Protein AF-0000000067516184 (afdb_homodimer)

Organism: Pseudomonas syringae pv. tomato (strain ATCC BAA-871 / DC3000) (NCBI:txid223283)

InterPro domains:
  IPR007448 Regulator of RNA polymerase sigma(70) subunit, Rsd/AlgQ [NF008723] (1-155)
  IPR007448 Regulator of RNA polymerase sigma(70) subunit, Rsd/AlgQ [PF04353] (1-146)
  IPR007448 Regulator of RNA polymerase sigma(70) subunit, Rsd/AlgQ [PIRSF016548] (1-155)
  IPR038309 Regulator of RNA polymerase sigma(70) subunit, Rsd/AlgQ superfamily [G3DSA:1.20.120.1370] (1-155)

Structure (mmCIF, N/CA/C/O backbone):
data_AF-0000000067516184-model_v1
#
loop_
_entity.id
_entity.type
_entity.pdbx_description
1 polymer 'Transcriptional regulator AlgQ'
#
loop_
_atom_site.group_PDB
_atom_site.id
_atom_site.type_symbol
_atom_site.label_atom_id
_atom_site.label_alt_id
_atom_site.label_comp_id
_atom_site.label_asym_id
_atom_site.label_entity_id
_atom_site.label_seq_id
_atom_site.pdbx_PDB_ins_code
_atom_site.Cartn_x
_atom_site.Cartn_y
_atom_site.Cartn_z
_atom_site.occupancy
_atom_site.B_iso_or_equiv
_atom_site.auth_seq_id
_atom_site.auth_comp_id
_atom_site.auth_asym_id
_atom_site.auth_atom_id
_atom_site.pdbx_PDB_model_num
ATOM 1 N N . MET A 1 1 ? -22.938 -3.355 -4.512 1 57.72 1 MET A N 1
ATOM 2 C CA . MET A 1 1 ? -21.641 -2.68 -4.637 1 57.72 1 MET A CA 1
ATOM 3 C C . MET A 1 1 ? -21.578 -1.863 -5.922 1 57.72 1 MET A C 1
ATOM 5 O O . MET A 1 1 ? -21.219 -0.685 -5.895 1 57.72 1 MET A O 1
ATOM 9 N N . LEU A 1 2 ? -22.109 -2.518 -6.949 1 55.75 2 LEU A N 1
ATOM 10 C CA . LEU A 1 2 ? -22.016 -1.901 -8.273 1 55.75 2 LEU A CA 1
ATOM 11 C C . LEU A 1 2 ? -22.797 -0.598 -8.32 1 55.75 2 LEU A C 1
ATOM 13 O O . LEU A 1 2 ? -22.344 0.385 -8.906 1 55.75 2 LEU A O 1
ATOM 17 N N . GLU A 1 3 ? -23.938 -0.69 -7.656 1 56.94 3 GLU A N 1
ATOM 18 C CA . GLU A 1 3 ? -24.812 0.484 -7.73 1 56.94 3 GLU A CA 1
ATOM 19 C C . GLU A 1 3 ? -24.141 1.703 -7.102 1 56.94 3 GLU A C 1
ATOM 21 O O . GLU A 1 3 ? -24.25 2.816 -7.621 1 56.94 3 GL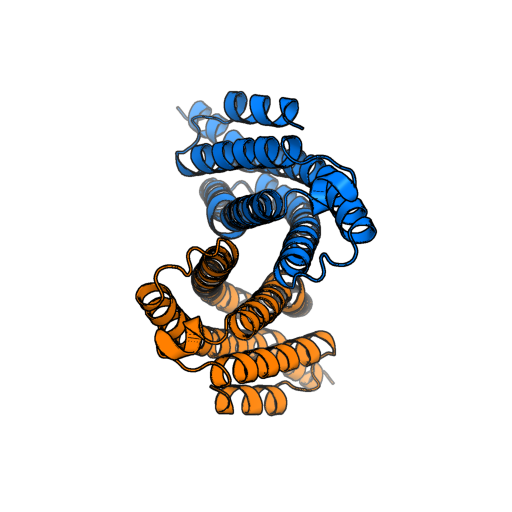U A O 1
ATOM 26 N N . SER A 1 4 ? -23.453 1.476 -6.074 1 57.28 4 SER A N 1
ATOM 27 C CA . SER A 1 4 ? -22.781 2.57 -5.387 1 57.28 4 SER A CA 1
ATOM 28 C C . SER A 1 4 ? -21.656 3.154 -6.246 1 57.28 4 SER A C 1
ATOM 30 O O . SER A 1 4 ? -21.453 4.371 -6.262 1 57.28 4 SER A O 1
ATOM 32 N N . CYS A 1 5 ? -21.078 2.342 -7.078 1 60.56 5 CYS A N 1
ATOM 33 C CA . CYS A 1 5 ? -19.953 2.773 -7.918 1 60.56 5 CYS A CA 1
ATOM 34 C C . CYS A 1 5 ? -20.453 3.59 -9.102 1 60.56 5 CYS A C 1
ATOM 36 O O . CYS A 1 5 ? -19.828 4.574 -9.492 1 60.56 5 CYS A O 1
ATOM 38 N N . GLN A 1 6 ? -21.531 3.021 -9.727 1 60.59 6 GLN A N 1
ATOM 39 C CA . GLN A 1 6 ? -22.078 3.756 -10.867 1 60.59 6 GLN A CA 1
ATOM 40 C C . GLN A 1 6 ? -22.438 5.188 -10.477 1 60.59 6 GLN A C 1
ATOM 42 O O . GLN A 1 6 ? -22.203 6.121 -11.25 1 60.59 6 GLN A O 1
ATOM 47 N N . ASN A 1 7 ? -22.797 5.258 -9.359 1 69.44 7 ASN A N 1
ATOM 48 C CA . ASN A 1 7 ? -23.188 6.574 -8.859 1 69.44 7 ASN A CA 1
ATOM 49 C C . ASN A 1 7 ? -21.969 7.477 -8.648 1 69.44 7 ASN A C 1
ATOM 51 O O . ASN A 1 7 ? -22.031 8.68 -8.922 1 69.44 7 ASN A O 1
ATOM 55 N N . ALA A 1 8 ? -20.953 6.883 -8.445 1 72.5 8 ALA A N 1
ATOM 56 C CA . ALA A 1 8 ? -19.766 7.691 -8.188 1 72.5 8 ALA A CA 1
ATOM 57 C C . ALA A 1 8 ? -19.25 8.336 -9.477 1 72.5 8 ALA A C 1
ATOM 59 O O . ALA A 1 8 ? -18.875 9.508 -9.484 1 72.5 8 ALA A O 1
ATOM 60 N N . GLN A 1 9 ? -19.219 7.512 -10.539 1 71.81 9 GLN A N 1
ATOM 61 C CA . GLN A 1 9 ? -18.781 8.047 -11.828 1 71.81 9 GLN A CA 1
ATOM 62 C C . GLN A 1 9 ? -19.656 9.211 -12.266 1 71.81 9 GLN A C 1
ATOM 64 O O . GLN A 1 9 ? -19.172 10.188 -12.836 1 71.81 9 GLN A O 1
ATOM 69 N N . GLU A 1 10 ? -20.938 9.07 -12.031 1 71.31 10 GLU A N 1
ATOM 70 C CA . GLU A 1 10 ? -21.875 10.125 -12.406 1 71.31 10 GLU A CA 1
ATOM 71 C C . GLU A 1 10 ? -21.672 11.367 -11.547 1 71.31 10 GLU A C 1
ATOM 73 O O . GLU A 1 10 ? -21.797 12.492 -12.039 1 71.31 10 GLU A O 1
ATOM 78 N N . ARG A 1 11 ? -21.359 11.148 -10.43 1 72.19 11 ARG A N 1
ATOM 79 C CA . ARG A 1 11 ? -21.266 12.25 -9.484 1 72.19 11 ARG A CA 1
ATOM 80 C C . ARG A 1 11 ? -19.922 12.961 -9.594 1 72.19 11 ARG A C 1
ATOM 82 O O . ARG A 1 11 ? -19.859 14.188 -9.555 1 72.19 11 ARG A O 1
ATOM 89 N N . TRP A 1 12 ? -18.906 12.094 -9.773 1 71.31 12 TRP A N 1
ATOM 90 C CA . TRP A 1 12 ? -17.578 12.672 -9.617 1 71.31 12 TRP A CA 1
ATOM 91 C C . TRP A 1 12 ? -16.797 12.602 -10.922 1 71.31 12 TRP A C 1
ATOM 93 O O . TRP A 1 12 ? -15.68 13.125 -11.016 1 71.31 12 TRP A O 1
ATOM 103 N N . GLY A 1 13 ? -17.438 11.812 -11.836 1 67 13 GLY A N 1
ATOM 104 C CA . GLY A 1 13 ? -16.812 11.773 -13.148 1 67 13 GLY A CA 1
ATOM 105 C C . GLY A 1 13 ? -16.594 13.148 -13.75 1 67 13 GLY A C 1
ATOM 106 O O . GLY A 1 13 ? -17.438 14.031 -13.594 1 67 13 GLY A O 1
ATOM 107 N N . GLY A 1 14 ? -15.359 13.305 -14.367 1 63.56 14 GLY A N 1
ATOM 108 C CA . GLY A 1 14 ? -15.102 14.586 -15.008 1 63.56 14 GLY A CA 1
ATOM 109 C C . GLY A 1 14 ? -14.367 15.562 -14.117 1 63.56 14 GLY A C 1
ATOM 110 O O . GLY A 1 14 ? -13.977 16.641 -14.562 1 63.56 14 GLY A O 1
ATOM 111 N N . VAL A 1 15 ? -14.164 15.266 -12.844 1 63.31 15 VAL A N 1
ATOM 112 C CA . VAL A 1 15 ? -13.414 16.125 -11.938 1 63.31 15 VAL A CA 1
ATOM 113 C C . VAL A 1 15 ? -11.992 16.312 -12.453 1 63.31 15 VAL A C 1
ATOM 115 O O . VAL A 1 15 ? -11.555 17.438 -12.695 1 63.31 15 VAL A O 1
ATOM 118 N N . ASN A 1 16 ? -11.242 15.234 -12.547 1 80.31 16 ASN A N 1
ATOM 119 C CA . ASN A 1 16 ? -9.922 15.195 -13.172 1 80.31 16 ASN A CA 1
ATOM 120 C C . ASN A 1 16 ? -9.609 13.82 -13.742 1 80.31 16 ASN A C 1
ATOM 122 O O . ASN A 1 16 ? -10.219 12.82 -13.344 1 80.31 16 ASN A O 1
ATOM 126 N N . LYS A 1 17 ? -8.82 13.797 -14.609 1 86.94 17 LYS A N 1
ATOM 127 C CA . LYS A 1 17 ? -8.492 12.57 -15.336 1 86.94 17 LYS A CA 1
ATOM 128 C C . LYS A 1 17 ? -8.023 11.477 -14.383 1 86.94 17 LYS A C 1
ATOM 130 O O . LYS A 1 17 ? -8.32 10.297 -14.594 1 86.94 17 LYS A O 1
ATOM 135 N N . LEU A 1 18 ? -7.355 11.891 -13.375 1 89.19 18 LEU A N 1
ATOM 136 C CA . LEU A 1 18 ? -6.84 10.938 -12.406 1 89.19 18 LEU A CA 1
ATOM 137 C C . LEU A 1 18 ? -7.977 10.266 -11.641 1 89.19 18 LEU A C 1
ATOM 139 O O . LEU A 1 18 ? -8.008 9.047 -11.5 1 89.19 18 LEU A O 1
ATOM 143 N N . ILE A 1 19 ? -8.93 11.039 -11.188 1 89.88 19 ILE A N 1
ATOM 144 C CA . ILE A 1 19 ? -10.07 10.523 -10.43 1 89.88 19 ILE A CA 1
ATOM 145 C C . ILE A 1 19 ? -10.953 9.672 -11.336 1 89.88 19 ILE A C 1
ATOM 147 O O . ILE A 1 19 ? -11.445 8.617 -10.93 1 89.88 19 ILE A O 1
ATOM 151 N N . ASP A 1 20 ? -11.078 10.055 -12.578 1 90.38 20 ASP A N 1
ATOM 152 C CA . ASP A 1 20 ? -11.883 9.312 -13.547 1 90.38 20 ASP A CA 1
ATOM 153 C C . ASP A 1 20 ? -11.32 7.91 -13.758 1 90.38 20 ASP A C 1
ATOM 155 O O . ASP A 1 20 ? -12.062 6.926 -13.727 1 90.38 20 ASP A O 1
ATOM 159 N N . ARG A 1 21 ? -10.055 7.875 -13.984 1 91.75 21 ARG A N 1
ATOM 160 C CA . ARG A 1 21 ? -9.391 6.59 -14.18 1 91.75 21 ARG A CA 1
ATOM 161 C C . ARG A 1 21 ? -9.516 5.711 -12.938 1 91.75 21 ARG A C 1
ATOM 163 O O . ARG A 1 21 ? -9.711 4.5 -13.047 1 91.75 21 ARG A O 1
ATOM 170 N N . TRP A 1 22 ? -9.352 6.367 -11.859 1 94.69 22 TRP A N 1
ATOM 171 C CA . TRP A 1 22 ? -9.445 5.668 -10.578 1 94.69 22 TRP A CA 1
ATOM 172 C C . TRP A 1 22 ? -10.844 5.105 -10.367 1 94.69 22 TRP A C 1
ATOM 174 O O . TRP A 1 22 ? -11.008 3.963 -9.93 1 94.69 22 TRP A O 1
ATOM 184 N N . LEU A 1 23 ? -11.906 5.812 -10.75 1 92.44 23 LEU A N 1
ATOM 185 C CA . LEU A 1 23 ? -13.289 5.359 -10.625 1 92.44 23 LEU A CA 1
ATOM 186 C C . LEU A 1 23 ? -13.586 4.25 -11.625 1 92.44 23 LEU A C 1
ATOM 188 O O . LEU A 1 23 ? -14.375 3.346 -11.344 1 92.44 23 LEU A O 1
ATOM 192 N N . GLN A 1 24 ? -12.961 4.355 -12.727 1 92.5 24 GLN A N 1
ATOM 193 C CA . GLN A 1 24 ? -13.086 3.266 -13.688 1 92.5 24 GLN A CA 1
ATOM 194 C C . GLN A 1 24 ? -12.477 1.976 -13.148 1 92.5 24 GLN A C 1
ATOM 196 O O . GLN A 1 24 ? -13.031 0.892 -13.344 1 92.5 24 GLN A O 1
ATOM 201 N N . SER A 1 25 ? -11.352 2.125 -12.547 1 94 25 SER A N 1
ATOM 202 C CA . SER A 1 25 ? -10.719 0.97 -11.914 1 94 25 SER A CA 1
ATOM 203 C C . SER A 1 25 ? -11.609 0.383 -10.828 1 94 25 SER A C 1
ATOM 205 O O . SER A 1 25 ? -11.602 -0.829 -10.602 1 94 25 SER A O 1
ATOM 207 N N . ARG A 1 26 ? -12.305 1.248 -10.117 1 95.5 26 ARG A N 1
ATOM 208 C CA . ARG A 1 26 ? -13.25 0.788 -9.102 1 95.5 26 ARG A CA 1
ATOM 209 C C . ARG A 1 26 ? -14.328 -0.095 -9.719 1 95.5 26 ARG A C 1
ATOM 211 O O . ARG A 1 26 ? -14.648 -1.154 -9.18 1 95.5 26 ARG A O 1
ATOM 218 N N . LEU A 1 27 ? -14.812 0.337 -10.805 1 93.75 27 LEU A N 1
ATOM 219 C CA . LEU A 1 27 ? -15.836 -0.432 -11.5 1 93.75 27 LEU A CA 1
ATOM 220 C C . LEU A 1 27 ? -15.289 -1.785 -11.945 1 93.75 27 LEU A C 1
ATOM 222 O O . LEU A 1 27 ? -15.961 -2.809 -11.805 1 93.75 27 LEU A O 1
ATOM 226 N N . GLU A 1 28 ? -14.109 -1.753 -12.5 1 94.25 28 GLU A N 1
ATOM 227 C CA . GLU A 1 28 ? -13.469 -2.996 -12.922 1 94.25 28 GLU A CA 1
ATOM 228 C C . GLU A 1 28 ? -13.305 -3.957 -11.742 1 94.25 28 GLU A C 1
ATOM 230 O O . GLU A 1 28 ? -13.492 -5.168 -11.898 1 94.25 28 GLU A O 1
ATOM 235 N N . LEU A 1 29 ? -12.945 -3.422 -10.656 1 96.12 29 LEU A N 1
ATOM 236 C CA . LEU A 1 29 ? -12.773 -4.227 -9.453 1 96.12 29 LEU A CA 1
ATOM 237 C C . LEU A 1 29 ? -14.094 -4.883 -9.047 1 96.12 29 LEU A C 1
ATOM 239 O O . LEU A 1 29 ? -14.125 -6.074 -8.734 1 96.12 29 LEU A O 1
ATOM 243 N N . ILE A 1 30 ? -15.156 -4.125 -9.047 1 94.88 30 ILE A N 1
ATOM 244 C CA . ILE A 1 30 ? -16.469 -4.621 -8.664 1 94.88 30 ILE A CA 1
ATOM 245 C C . ILE A 1 30 ? -16.906 -5.719 -9.633 1 94.88 30 ILE A C 1
ATOM 247 O O . ILE A 1 30 ? -17.406 -6.766 -9.211 1 94.88 30 ILE A O 1
ATOM 251 N N . GLU A 1 31 ? -16.703 -5.441 -10.891 1 94.44 31 GLU A N 1
ATOM 252 C CA . GLU A 1 31 ? -17.062 -6.43 -11.898 1 94.44 31 GLU A CA 1
ATOM 253 C C . GLU A 1 31 ? -16.266 -7.723 -11.711 1 94.44 31 GLU A C 1
ATOM 255 O O . GLU A 1 31 ? -16.828 -8.82 -11.836 1 94.44 31 GLU A O 1
ATOM 260 N N . ALA A 1 32 ? -15.008 -7.598 -11.484 1 94.31 32 ALA A N 1
ATOM 261 C CA . ALA A 1 32 ? -14.172 -8.773 -11.25 1 94.31 32 ALA A CA 1
ATOM 262 C C . ALA A 1 32 ? -14.641 -9.539 -10.016 1 94.31 32 ALA A C 1
ATOM 264 O O . ALA A 1 32 ? -14.664 -10.773 -10.016 1 94.31 32 ALA A O 1
ATOM 265 N N . TYR A 1 33 ? -14.938 -8.836 -8.938 1 95.25 33 TYR A N 1
ATOM 266 C CA . TYR A 1 33 ? -15.438 -9.453 -7.719 1 95.25 33 TYR A CA 1
ATOM 267 C C . TYR A 1 33 ? -16.719 -10.242 -7.992 1 95.25 33 TYR A C 1
ATOM 269 O O . TYR A 1 33 ? -16.828 -11.406 -7.598 1 95.25 33 TYR A O 1
ATOM 277 N N . ASP A 1 34 ? -17.625 -9.633 -8.688 1 93.81 34 ASP A N 1
ATOM 278 C CA . ASP A 1 34 ? -18.938 -10.227 -8.938 1 93.81 34 ASP A CA 1
ATOM 279 C C . ASP A 1 34 ? -18.828 -11.422 -9.875 1 93.81 34 ASP A C 1
ATOM 281 O O . ASP A 1 34 ? -19.656 -12.328 -9.828 1 93.81 34 ASP A O 1
ATOM 285 N N . ALA A 1 35 ? -17.812 -11.367 -10.688 1 93.75 35 ALA A N 1
ATOM 286 C CA . ALA A 1 35 ? -17.625 -12.445 -11.648 1 93.75 35 ALA A CA 1
ATOM 287 C C . ALA A 1 35 ? -17.141 -13.719 -10.953 1 93.75 35 ALA A C 1
ATOM 289 O O . ALA A 1 35 ? -17.297 -14.82 -11.484 1 93.75 35 ALA A O 1
ATOM 290 N N . LEU A 1 36 ? -16.625 -13.297 -9.734 1 90.81 36 LEU A N 1
ATOM 291 C CA . LEU A 1 36 ? -16.109 -14.438 -8.992 1 90.81 36 LEU A CA 1
ATOM 292 C C . LEU A 1 36 ? -17.172 -15.047 -8.102 1 90.81 36 LEU A C 1
ATOM 294 O O . LEU A 1 36 ? -18.047 -14.336 -7.598 1 90.81 36 LEU A O 1
ATOM 298 N N . GLY A 1 37 ? -17.641 -16.359 -8.156 1 86.62 37 GLY A N 1
ATOM 299 C CA . GLY A 1 37 ? -18.484 -16.984 -7.168 1 86.62 37 GLY A CA 1
ATOM 300 C C . GLY A 1 37 ? -18 -16.812 -5.746 1 86.62 37 GLY A C 1
ATOM 301 O O . GLY A 1 37 ? -16.844 -16.438 -5.527 1 86.62 37 GLY A O 1
ATOM 302 N N . ASP A 1 38 ? -18.891 -16.797 -4.691 1 85.31 38 ASP A N 1
ATOM 303 C CA . ASP A 1 38 ? -18.531 -16.5 -3.309 1 85.31 38 ASP A CA 1
ATOM 304 C 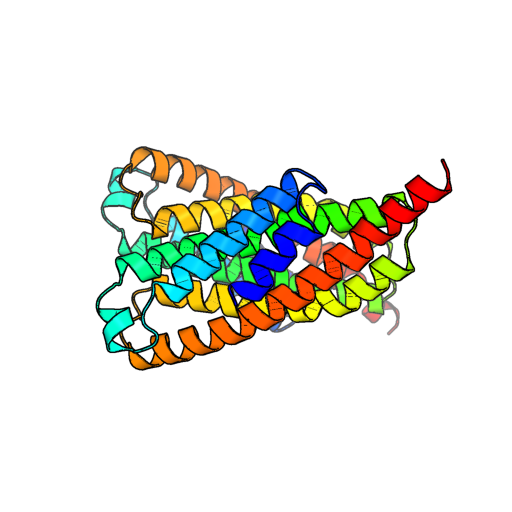C . ASP A 1 38 ? -18.406 -17.797 -2.492 1 85.31 38 ASP A C 1
ATOM 306 O O . ASP A 1 38 ? -18.281 -17.75 -1.266 1 85.31 38 ASP A O 1
ATOM 310 N N . THR A 1 39 ? -18.391 -18.922 -3.209 1 90.56 39 THR A N 1
ATOM 311 C CA . THR A 1 39 ? -18.25 -20.188 -2.508 1 90.56 39 THR A CA 1
ATOM 312 C C . THR A 1 39 ? -16.828 -20.719 -2.648 1 90.56 39 THR A C 1
ATOM 314 O O . THR A 1 39 ? -16.125 -20.375 -3.6 1 90.56 39 THR A O 1
ATOM 317 N N . PRO A 1 40 ? -16.422 -21.484 -1.607 1 89.81 40 PRO A N 1
ATOM 318 C CA . PRO A 1 40 ? -15.094 -22.094 -1.716 1 89.81 40 PRO A CA 1
ATOM 319 C C . PRO A 1 40 ? -14.898 -22.844 -3.033 1 89.81 40 PRO A C 1
ATOM 321 O O . PRO A 1 40 ? -13.836 -22.75 -3.648 1 89.81 40 PRO A O 1
ATOM 324 N N . GLU A 1 41 ? -15.891 -23.578 -3.502 1 90.88 41 GLU A N 1
ATOM 325 C CA . GLU A 1 41 ? -15.805 -24.359 -4.73 1 90.88 41 GLU A CA 1
ATOM 326 C C . GLU A 1 41 ? -15.625 -23.453 -5.949 1 90.88 41 GLU A C 1
ATOM 328 O O . GLU A 1 41 ? -14.828 -23.75 -6.836 1 90.88 41 GLU A O 1
ATOM 333 N N . ALA A 1 42 ? -16.359 -22.438 -5.98 1 90.44 42 ALA A N 1
ATOM 334 C CA . ALA A 1 42 ? -16.297 -21.516 -7.113 1 90.44 42 ALA A CA 1
ATOM 335 C C . ALA A 1 42 ? -14.922 -20.844 -7.207 1 90.44 42 ALA A C 1
ATOM 337 O O . ALA A 1 42 ? -14.359 -20.719 -8.297 1 90.44 42 ALA A O 1
ATOM 338 N N . LEU A 1 43 ? -14.391 -20.438 -6.078 1 88.5 43 LEU A N 1
ATOM 339 C CA . LEU A 1 43 ? -13.102 -19.734 -6.047 1 88.5 43 LEU A CA 1
ATOM 340 C C . LEU A 1 43 ? -11.961 -20.703 -6.363 1 88.5 43 LEU A C 1
ATOM 342 O O . LEU A 1 43 ? -11 -20.328 -7.035 1 88.5 43 LEU A O 1
ATOM 346 N N . ALA A 1 44 ? -12.086 -21.875 -5.871 1 86.12 44 ALA A N 1
ATOM 347 C CA . ALA A 1 44 ? -11.062 -22.891 -6.152 1 86.12 44 ALA A CA 1
ATOM 348 C C . ALA A 1 44 ? -11.047 -23.266 -7.633 1 86.12 44 ALA A C 1
ATOM 350 O O . ALA A 1 44 ? -9.992 -23.578 -8.188 1 86.12 44 ALA A O 1
ATOM 351 N N . ALA A 1 45 ? -12.164 -23.188 -8.289 1 87.94 45 ALA A N 1
ATOM 352 C CA . ALA A 1 45 ? -12.312 -23.562 -9.688 1 87.94 45 ALA A CA 1
ATOM 353 C C . ALA A 1 45 ? -11.766 -22.484 -10.609 1 87.94 45 ALA A C 1
ATOM 355 O O . ALA A 1 45 ? -11.391 -22.766 -11.758 1 87.94 45 ALA A O 1
ATOM 356 N N . ASP A 1 46 ? -11.664 -21.281 -10.117 1 88.81 46 ASP A N 1
ATOM 357 C CA . ASP A 1 46 ? -11.242 -20.156 -10.961 1 88.81 46 ASP A CA 1
ATOM 358 C C . ASP A 1 46 ? -10.047 -19.438 -10.352 1 88.81 46 ASP A C 1
ATOM 360 O O . ASP A 1 46 ? -10.117 -18.234 -10.07 1 88.81 46 ASP A O 1
ATOM 364 N N . ARG A 1 47 ? -8.984 -20.062 -10.297 1 83.62 47 ARG A N 1
ATOM 365 C CA . ARG A 1 47 ? -7.773 -19.516 -9.703 1 83.62 47 ARG A CA 1
ATOM 366 C C . ARG A 1 47 ? -7.242 -18.344 -10.531 1 83.62 47 ARG A C 1
ATOM 368 O O . ARG A 1 47 ? -6.75 -17.359 -9.977 1 83.62 47 ARG A O 1
ATOM 375 N N . GLU A 1 48 ? -7.332 -18.5 -11.781 1 85.12 48 GLU A N 1
ATOM 376 C CA . GLU A 1 48 ? -6.887 -17.422 -12.672 1 85.12 48 GLU A CA 1
ATOM 377 C C . GLU A 1 48 ? -7.719 -16.172 -12.469 1 85.12 48 GLU A C 1
ATOM 379 O O . GLU A 1 48 ? -7.18 -15.055 -12.453 1 85.12 48 GLU A O 1
ATOM 384 N N . GLY A 1 49 ? -9.016 -16.391 -12.367 1 89.69 49 GLY A N 1
ATOM 385 C CA . GLY A 1 49 ? -9.891 -15.258 -12.086 1 89.69 49 GLY A CA 1
ATOM 386 C C . GLY A 1 49 ? -9.586 -14.578 -10.766 1 89.69 49 GLY A C 1
ATOM 387 O O . GLY A 1 49 ? -9.594 -13.352 -10.672 1 89.69 49 GLY A O 1
ATOM 388 N N . LEU A 1 50 ? -9.305 -15.383 -9.789 1 89.31 50 LEU A N 1
ATOM 389 C CA . LEU A 1 50 ? -8.961 -14.852 -8.469 1 89.31 50 LEU A CA 1
ATOM 390 C C . LEU A 1 50 ? -7.668 -14.055 -8.523 1 89.31 50 LEU A C 1
ATOM 392 O O . LEU A 1 50 ? -7.566 -12.984 -7.926 1 89.31 50 LEU A O 1
ATOM 396 N N . GLN A 1 51 ? -6.766 -14.523 -9.211 1 86.31 51 GLN A N 1
ATOM 397 C CA . GLN A 1 51 ? -5.5 -13.812 -9.367 1 86.31 51 GLN A CA 1
ATOM 398 C C . GLN A 1 51 ? -5.695 -12.484 -10.094 1 86.31 51 GLN A C 1
ATOM 400 O O . GLN A 1 51 ? -5.082 -11.477 -9.734 1 86.31 51 GLN A O 1
ATOM 405 N N . ASN A 1 52 ? -6.461 -12.531 -11.117 1 89.19 52 ASN A N 1
ATOM 406 C CA . ASN A 1 52 ? -6.781 -11.297 -11.836 1 89.19 52 ASN A CA 1
ATOM 407 C C . ASN A 1 52 ? -7.457 -10.281 -10.914 1 89.19 52 ASN A C 1
ATOM 409 O O . ASN A 1 52 ? -7.113 -9.094 -10.945 1 89.19 52 ASN A O 1
ATOM 413 N N . PHE A 1 53 ? -8.406 -10.805 -10.148 1 93.81 53 PHE A N 1
ATOM 414 C CA . PHE A 1 53 ? -9.078 -9.945 -9.18 1 93.81 53 PHE A CA 1
ATOM 415 C C . PHE A 1 53 ? -8.062 -9.297 -8.242 1 93.81 53 PHE A C 1
ATOM 417 O O . PHE A 1 53 ? -8.125 -8.094 -7.988 1 93.81 53 PHE A O 1
ATOM 424 N N . CYS A 1 54 ? -7.164 -10.094 -7.754 1 90.81 54 CYS A N 1
ATOM 425 C CA . CYS A 1 54 ? -6.152 -9.586 -6.832 1 90.81 54 CYS A CA 1
ATOM 426 C C . CYS A 1 54 ? -5.297 -8.516 -7.5 1 90.81 54 CYS A C 1
ATOM 428 O O . CYS A 1 54 ? -4.938 -7.52 -6.871 1 90.81 54 CYS A O 1
ATOM 430 N N . GLY A 1 55 ? -4.941 -8.648 -8.719 1 90 55 GLY A N 1
ATOM 431 C CA . GLY A 1 55 ? -4.207 -7.637 -9.461 1 90 55 GLY A CA 1
ATOM 432 C C . GLY A 1 55 ? -4.938 -6.309 -9.555 1 90 55 GLY A C 1
ATOM 433 O O . GLY A 1 55 ? -4.352 -5.25 -9.32 1 90 55 GLY A O 1
ATOM 434 N N . ILE A 1 56 ? -6.184 -6.391 -9.891 1 93.62 56 ILE A N 1
ATOM 435 C CA . ILE A 1 56 ? -7.008 -5.191 -9.992 1 93.62 56 ILE A CA 1
ATOM 436 C C . ILE A 1 56 ? -7.152 -4.543 -8.617 1 93.62 56 ILE A C 1
ATOM 438 O O . ILE A 1 56 ? -7.09 -3.316 -8.492 1 93.62 56 ILE A O 1
ATOM 442 N N . LEU A 1 57 ? -7.348 -5.387 -7.609 1 95.31 57 LEU A N 1
ATOM 443 C CA . LEU A 1 57 ? -7.477 -4.926 -6.234 1 95.31 57 LEU A CA 1
ATOM 444 C C . LEU A 1 57 ? -6.266 -4.098 -5.82 1 95.31 57 LEU A C 1
ATOM 446 O O . LEU A 1 57 ? -6.414 -2.979 -5.324 1 95.31 57 LEU A O 1
ATOM 450 N N . VAL A 1 58 ? -5.098 -4.555 -6.02 1 93.19 58 VAL A N 1
ATOM 451 C CA . VAL A 1 58 ? -3.857 -3.891 -5.637 1 93.19 58 VAL A CA 1
ATOM 452 C C . VAL A 1 58 ? -3.705 -2.588 -6.422 1 93.19 58 VAL A C 1
ATOM 454 O O . VAL A 1 58 ? -3.33 -1.558 -5.855 1 93.19 58 VAL A O 1
ATOM 457 N N . ASP A 1 59 ? -4.004 -2.623 -7.691 1 91.88 59 ASP A N 1
ATOM 458 C CA . ASP A 1 59 ? -3.926 -1.427 -8.523 1 91.88 59 ASP A CA 1
ATOM 459 C C . ASP A 1 59 ? -4.863 -0.339 -8.008 1 91.88 59 ASP A C 1
ATOM 461 O O . ASP A 1 59 ? -4.484 0.832 -7.93 1 91.88 59 ASP A O 1
ATOM 465 N N . TYR A 1 60 ? -6.004 -0.757 -7.691 1 95.75 60 TYR A N 1
ATOM 466 C CA . TYR A 1 60 ? -7.012 0.192 -7.23 1 95.75 60 TYR A CA 1
ATOM 467 C C . TYR A 1 60 ? -6.602 0.819 -5.902 1 95.75 60 TYR A C 1
ATOM 469 O O . TYR A 1 60 ? -6.605 2.045 -5.762 1 95.75 60 TYR A O 1
ATOM 477 N N . VAL A 1 61 ? -6.266 -0.02 -4.926 1 95.88 61 VAL A N 1
ATOM 478 C CA . VAL A 1 61 ? -5.926 0.474 -3.596 1 95.88 61 VAL A CA 1
ATOM 479 C C . VAL A 1 61 ? -4.648 1.307 -3.666 1 95.88 61 VAL A C 1
ATOM 481 O O . VAL A 1 61 ? -4.523 2.324 -2.98 1 95.88 61 VAL A O 1
ATOM 484 N N . SER A 1 62 ? -3.676 0.944 -4.461 1 92.69 62 SER A N 1
ATOM 485 C CA . SER A 1 62 ? -2.422 1.674 -4.609 1 92.69 62 SER A CA 1
ATOM 486 C C . SER A 1 62 ? -2.652 3.053 -5.219 1 92.69 62 SER A C 1
ATOM 488 O O . SER A 1 62 ? -2.113 4.051 -4.734 1 92.69 62 SER A O 1
ATOM 490 N N . ALA A 1 63 ? -3.408 3.08 -6.285 1 93.31 63 ALA A N 1
ATOM 491 C CA . ALA A 1 63 ? -3.707 4.355 -6.934 1 93.31 63 ALA A CA 1
ATOM 492 C C . ALA A 1 63 ? -4.383 5.316 -5.961 1 93.31 63 ALA A C 1
ATOM 494 O O . ALA A 1 63 ? -4.109 6.52 -5.973 1 93.31 63 ALA A O 1
ATOM 495 N N . GLY A 1 64 ? -5.266 4.852 -5.184 1 94.62 64 GLY A N 1
ATOM 496 C CA . GLY A 1 64 ? -5.883 5.676 -4.152 1 94.62 64 GLY A CA 1
ATOM 497 C C . GLY A 1 64 ? -4.875 6.289 -3.199 1 94.62 64 GLY A C 1
ATOM 498 O O . GLY A 1 64 ? -4.781 7.512 -3.088 1 94.62 64 GLY A O 1
ATOM 499 N N . HIS A 1 65 ? -4.059 5.508 -2.619 1 91.38 65 HIS A N 1
ATOM 500 C CA . HIS A 1 65 ? -3.123 5.91 -1.574 1 91.38 65 HIS A CA 1
ATOM 501 C C . HIS A 1 65 ? -1.99 6.754 -2.145 1 91.38 65 HIS A C 1
ATOM 503 O O . HIS A 1 65 ? -1.562 7.727 -1.521 1 91.38 65 HIS A O 1
ATOM 509 N N . PHE A 1 66 ? -1.517 6.438 -3.314 1 90 66 PHE A N 1
ATOM 510 C CA . PHE A 1 66 ? -0.267 7.055 -3.744 1 90 66 PHE A CA 1
ATOM 511 C C . PHE A 1 66 ? -0.529 8.141 -4.781 1 90 66 PHE A C 1
ATOM 513 O O . PHE A 1 66 ? 0.384 8.875 -5.16 1 90 66 PHE A O 1
ATOM 520 N N . GLU A 1 67 ? -1.76 8.273 -5.285 1 91.88 67 GLU A N 1
ATOM 521 C CA . GLU A 1 67 ? -2.041 9.281 -6.305 1 91.88 67 GLU A CA 1
ATOM 522 C C . GLU A 1 67 ? -3.266 10.117 -5.938 1 91.88 67 GLU A C 1
ATOM 524 O O . GLU A 1 67 ? -3.152 11.32 -5.691 1 91.88 67 GLU A O 1
ATOM 529 N N . VAL A 1 68 ? -4.348 9.461 -5.781 1 93.62 68 VAL A N 1
ATOM 530 C CA . VAL A 1 68 ? -5.621 10.164 -5.668 1 93.62 68 VAL A CA 1
ATOM 531 C C . VAL A 1 68 ? -5.68 10.922 -4.344 1 93.62 68 VAL A C 1
ATOM 533 O O . VAL A 1 68 ? -5.992 12.117 -4.32 1 93.62 68 VAL A O 1
ATOM 536 N N . TYR A 1 69 ? -5.375 10.273 -3.23 1 92.19 69 TYR A N 1
ATOM 537 C CA . TYR A 1 69 ? -5.43 10.914 -1.922 1 92.19 69 TYR A CA 1
ATOM 538 C C . TYR A 1 69 ? -4.477 12.102 -1.858 1 92.19 69 TYR A C 1
ATOM 540 O O . TYR A 1 69 ? -4.809 13.148 -1.284 1 92.19 69 TYR A O 1
ATOM 548 N N . GLU A 1 70 ? -3.365 11.875 -2.385 1 88.5 70 GLU A N 1
ATOM 549 C CA . GLU A 1 70 ? -2.391 12.961 -2.422 1 88.5 70 GLU A CA 1
ATOM 550 C C . GLU A 1 70 ? -2.922 14.156 -3.211 1 88.5 70 GLU A C 1
ATOM 552 O O . GLU A 1 70 ? -2.822 15.297 -2.762 1 88.5 70 GLU A O 1
ATOM 557 N N . GLN A 1 71 ? -3.418 13.875 -4.367 1 89 71 GLN A N 1
ATOM 558 C CA . GLN A 1 71 ? -3.959 14.938 -5.211 1 89 71 GLN A CA 1
ATOM 559 C C . GLN A 1 71 ? -5.082 15.68 -4.496 1 89 71 GLN A C 1
ATOM 561 O O . GLN A 1 71 ? -5.145 16.906 -4.547 1 89 71 GLN A O 1
ATOM 566 N N . LEU A 1 72 ? -5.988 14.992 -3.887 1 90.31 72 LEU A N 1
ATOM 567 C CA . LEU A 1 72 ? -7.098 15.594 -3.152 1 90.31 72 LEU A CA 1
ATOM 568 C C . LEU A 1 72 ? -6.586 16.438 -1.993 1 90.31 72 LEU A C 1
ATOM 570 O O . LEU A 1 72 ? -7.09 17.547 -1.751 1 90.31 72 LEU A O 1
ATOM 574 N N . GLY A 1 73 ? -5.641 15.961 -1.275 1 88.19 73 GLY A N 1
ATOM 575 C CA . GLY A 1 73 ? -5.031 16.719 -0.194 1 88.19 73 GLY A CA 1
ATOM 576 C C . GLY A 1 73 ? -4.379 18.016 -0.659 1 88.19 73 GLY A C 1
ATOM 577 O O . GLY A 1 73 ? -4.535 19.047 -0.024 1 88.19 73 GLY A O 1
ATOM 578 N N . ASP A 1 74 ? -3.617 17.875 -1.755 1 86.56 74 ASP A N 1
ATOM 579 C CA . ASP A 1 74 ? -2.961 19.047 -2.324 1 86.56 74 ASP A CA 1
ATOM 580 C C . ASP A 1 74 ? -3.984 20.109 -2.721 1 86.56 74 ASP A C 1
ATOM 582 O O . ASP A 1 74 ? -3.77 21.297 -2.486 1 86.56 74 ASP A O 1
ATOM 586 N N . GLU A 1 75 ? -5 19.656 -3.34 1 85.62 75 GLU A N 1
ATOM 587 C CA . GLU A 1 75 ? -6.059 20.578 -3.736 1 85.62 75 GLU A CA 1
ATOM 588 C C . GLU A 1 75 ? -6.672 21.266 -2.52 1 85.62 75 GLU A C 1
ATOM 590 O O . GLU A 1 75 ? -6.906 22.484 -2.537 1 85.62 75 GLU A O 1
ATOM 595 N N . ALA A 1 76 ? -6.965 20.531 -1.547 1 88.19 76 ALA A N 1
ATOM 596 C CA . ALA A 1 76 ? -7.539 21.094 -0.327 1 88.19 76 ALA A CA 1
ATOM 597 C C . ALA A 1 76 ? -6.59 22.094 0.312 1 88.19 76 ALA A C 1
ATOM 599 O O . ALA A 1 76 ? -7.023 23.156 0.786 1 88.19 76 ALA A O 1
ATOM 600 N N . ARG A 1 77 ? -5.336 21.766 0.332 1 87.25 77 ARG A N 1
ATOM 601 C CA . ARG A 1 77 ? -4.34 22.672 0.897 1 87.25 77 ARG A CA 1
ATOM 602 C C . ARG A 1 77 ? -4.234 23.953 0.077 1 87.25 77 ARG A C 1
ATOM 604 O O . ARG A 1 77 ? -4.086 25.031 0.634 1 87.25 77 ARG A O 1
ATOM 611 N N . ALA A 1 78 ? -4.281 23.859 -1.22 1 86.75 78 ALA A N 1
ATOM 612 C CA . ALA A 1 78 ? -4.199 25 -2.109 1 86.75 78 ALA A CA 1
ATOM 613 C C . ALA A 1 78 ? -5.348 25.984 -1.851 1 86.75 78 ALA A C 1
ATOM 615 O O . ALA A 1 78 ? -5.184 27.188 -1.998 1 86.75 78 ALA A O 1
ATOM 616 N N . PHE A 1 79 ? -6.414 25.5 -1.396 1 87.88 79 PHE A N 1
ATOM 617 C CA . PHE A 1 79 ? -7.582 26.328 -1.139 1 87.88 79 PHE A CA 1
ATOM 618 C C . PHE A 1 79 ? -7.742 26.594 0.354 1 87.88 79 PHE A C 1
ATOM 620 O O . PHE A 1 79 ? -8.789 27.078 0.796 1 87.88 79 PHE A O 1
ATOM 627 N N . ASN A 1 80 ? -6.785 26.203 1.098 1 88.44 80 ASN A N 1
ATOM 628 C CA . ASN A 1 80 ? -6.758 26.391 2.543 1 88.44 80 ASN A CA 1
ATOM 629 C C . ASN A 1 80 ? -8 25.812 3.211 1 88.44 80 ASN A C 1
ATOM 631 O O . ASN A 1 80 ? -8.594 26.438 4.086 1 88.44 80 ASN A O 1
ATOM 635 N N . ASP A 1 81 ? -8.422 24.734 2.695 1 89.19 81 ASP A N 1
ATOM 636 C CA . ASP A 1 81 ? -9.586 24.047 3.244 1 89.19 81 ASP A CA 1
ATOM 637 C C . ASP A 1 81 ? -9.203 23.203 4.457 1 89.19 81 ASP A C 1
ATOM 639 O O . ASP A 1 81 ? -9.234 21.969 4.398 1 89.19 81 ASP A O 1
ATOM 643 N N . GLU A 1 82 ? -9.094 23.797 5.52 1 89.31 82 GLU A N 1
ATOM 644 C CA . GLU A 1 82 ? -8.648 23.141 6.742 1 89.31 82 GLU A CA 1
ATOM 645 C C . GLU A 1 82 ? -9.695 22.156 7.258 1 89.31 82 GLU A C 1
ATOM 647 O O . GLU A 1 82 ? -9.344 21.078 7.766 1 89.31 82 GLU A O 1
ATOM 652 N N . ARG A 1 83 ? -10.93 22.594 7.117 1 89.44 83 ARG A N 1
ATOM 653 C CA . ARG A 1 83 ? -12.008 21.734 7.582 1 89.44 83 ARG A CA 1
ATOM 654 C C . ARG A 1 83 ? -12.031 20.422 6.809 1 89.44 83 ARG A C 1
ATOM 656 O O . ARG A 1 83 ? -12.195 19.344 7.395 1 89.44 83 ARG A O 1
ATOM 663 N N . GLY A 1 84 ? -11.898 20.484 5.535 1 90.5 84 GLY A N 1
ATOM 664 C CA . GLY A 1 84 ? -11.828 19.297 4.703 1 90.5 84 GLY A CA 1
ATOM 665 C C . GLY A 1 84 ? -10.656 18.391 5.051 1 90.5 84 GLY A C 1
ATOM 666 O O . GLY A 1 84 ? -10.812 17.172 5.105 1 90.5 84 GLY A O 1
ATOM 667 N N . LEU A 1 85 ? -9.547 18.984 5.273 1 90.94 85 LEU A N 1
ATOM 668 C CA . LEU A 1 85 ? -8.352 18.219 5.621 1 90.94 85 LEU A CA 1
ATOM 669 C C . LEU A 1 85 ? -8.516 17.531 6.965 1 90.94 85 LEU A C 1
ATOM 671 O O . LEU A 1 85 ? -8.078 16.391 7.137 1 90.94 85 LEU A O 1
ATOM 675 N N . GLU A 1 86 ? -9.141 18.219 7.84 1 91.69 86 GLU A N 1
ATOM 676 C CA . GLU A 1 86 ? -9.391 17.625 9.156 1 91.69 86 GLU A CA 1
ATOM 677 C C . GLU A 1 86 ? -10.32 16.422 9.047 1 91.69 86 GLU A C 1
ATOM 679 O O . GLU A 1 86 ? -10.094 15.398 9.688 1 91.69 86 GLU A O 1
ATOM 684 N N . LEU A 1 87 ? -11.352 16.578 8.305 1 91.31 87 LEU A N 1
ATOM 685 C CA . LEU A 1 87 ? -12.273 15.477 8.109 1 91.31 87 LEU A CA 1
ATOM 686 C C . LEU A 1 87 ? -11.578 14.297 7.438 1 91.31 87 LEU A C 1
ATOM 688 O O . LEU A 1 87 ? -11.781 13.148 7.828 1 91.31 87 LEU A O 1
ATOM 692 N N . ALA A 1 88 ? -10.758 14.602 6.469 1 91.94 88 ALA A N 1
ATOM 693 C CA . ALA A 1 88 ? -9.992 13.547 5.793 1 91.94 88 ALA A CA 1
ATOM 694 C C . ALA A 1 88 ? -9.125 12.781 6.785 1 91.94 88 ALA A C 1
ATOM 696 O O . ALA A 1 88 ? -9 11.555 6.691 1 91.94 88 ALA A O 1
ATOM 697 N N . ASP A 1 89 ? -8.578 13.477 7.695 1 90 89 ASP A N 1
ATOM 698 C CA . ASP A 1 89 ? -7.715 12.875 8.703 1 90 89 ASP A CA 1
ATOM 699 C C . ASP A 1 89 ? -8.484 11.875 9.562 1 90 89 ASP A C 1
ATOM 701 O O . ASP A 1 89 ? -7.887 10.953 10.133 1 90 89 ASP A O 1
ATOM 705 N N . THR A 1 90 ? -9.742 12.039 9.633 1 92.56 90 THR A N 1
ATOM 706 C CA . THR A 1 90 ? -10.555 11.109 10.414 1 92.56 90 THR A CA 1
ATOM 707 C C . THR A 1 90 ? -10.953 9.898 9.578 1 92.56 90 THR A C 1
ATOM 709 O O . THR A 1 90 ? -11.344 8.859 10.125 1 92.56 90 THR A O 1
ATOM 712 N N . ILE A 1 91 ? -10.867 9.977 8.289 1 95.31 91 ILE A N 1
ATOM 713 C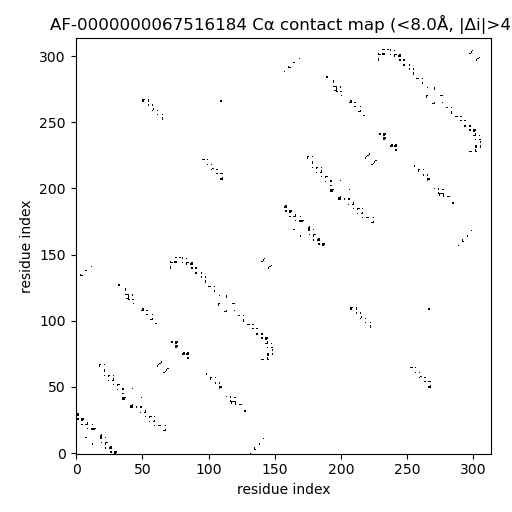 CA . ILE A 1 91 ? -11.289 8.93 7.363 1 95.31 91 ILE A CA 1
ATOM 714 C C . ILE A 1 91 ? -10.094 8.023 7.035 1 95.31 91 ILE A C 1
ATOM 716 O O . ILE A 1 91 ? -10.242 6.805 6.93 1 95.31 91 ILE A O 1
ATOM 720 N N . TYR A 1 92 ? -8.867 8.555 6.945 1 93.44 92 TYR A N 1
ATOM 721 C CA . TYR A 1 92 ? -7.672 7.883 6.445 1 93.44 92 TYR A CA 1
ATOM 722 C C . TYR A 1 92 ? -7.336 6.664 7.293 1 93.44 92 TYR A C 1
ATOM 724 O O . TYR A 1 92 ? -7.008 5.602 6.766 1 93.44 92 TYR A O 1
ATOM 732 N N . PRO A 1 93 ? -7.492 6.758 8.625 1 92.94 93 PRO A N 1
ATOM 733 C CA . PRO A 1 93 ? -7.141 5.594 9.438 1 92.94 93 PRO A CA 1
ATOM 734 C C . PRO A 1 93 ? -7.988 4.367 9.109 1 92.94 93 PRO A C 1
ATOM 736 O O . PRO A 1 93 ? -7.465 3.25 9.047 1 92.94 93 PRO A O 1
ATOM 739 N N . ARG A 1 94 ? -9.289 4.605 8.93 1 95.56 94 ARG A N 1
ATOM 740 C CA . ARG A 1 94 ? -10.141 3.482 8.57 1 95.56 94 ARG A CA 1
ATOM 741 C C . ARG A 1 94 ? -9.789 2.945 7.184 1 95.56 94 ARG A C 1
ATOM 743 O O . ARG A 1 94 ? -9.781 1.732 6.969 1 95.56 94 ARG A O 1
ATOM 750 N N . LEU A 1 95 ? -9.445 3.787 6.254 1 96.25 95 LEU A N 1
ATOM 751 C CA . LEU A 1 95 ? -8.992 3.371 4.93 1 96.25 95 LEU A CA 1
ATOM 752 C C . LEU A 1 95 ? -7.715 2.545 5.023 1 96.25 95 LEU A C 1
ATOM 754 O O . LEU A 1 95 ? -7.551 1.565 4.293 1 96.25 95 LEU A O 1
ATOM 758 N N . ASP A 1 96 ? -6.84 2.924 5.895 1 93.75 96 ASP A N 1
ATOM 759 C CA . ASP A 1 96 ? -5.594 2.188 6.09 1 93.75 96 ASP A CA 1
ATOM 760 C C . ASP A 1 96 ? -5.867 0.76 6.559 1 93.75 96 ASP A C 1
ATOM 762 O O . ASP A 1 96 ? -5.242 -0.187 6.074 1 93.75 96 ASP A O 1
ATOM 766 N N . VAL A 1 97 ? -6.77 0.593 7.48 1 94.38 97 VAL A N 1
ATOM 767 C CA . VAL A 1 97 ? -7.117 -0.721 8.008 1 94.38 97 VAL A CA 1
ATOM 768 C C . VAL A 1 97 ? -7.66 -1.604 6.891 1 94.38 97 VAL A C 1
ATOM 770 O O . VAL A 1 97 ? -7.273 -2.766 6.762 1 94.38 97 VAL A O 1
ATOM 773 N N . ILE A 1 98 ? -8.555 -1.044 6.141 1 96.44 98 ILE A N 1
ATOM 774 C CA . ILE A 1 98 ? -9.156 -1.802 5.047 1 96.44 98 ILE A CA 1
ATOM 775 C C . ILE A 1 98 ? -8.078 -2.158 4.023 1 96.44 98 ILE A C 1
ATOM 777 O O . ILE A 1 98 ? -8.078 -3.264 3.477 1 96.44 98 ILE A O 1
ATOM 781 N N . THR A 1 99 ? -7.148 -1.209 3.705 1 95.88 99 THR A N 1
ATOM 782 C CA . THR A 1 99 ? -6.047 -1.47 2.783 1 95.88 99 THR A CA 1
ATOM 783 C C . THR A 1 99 ? -5.184 -2.623 3.287 1 95.88 99 THR A C 1
ATOM 785 O O . THR A 1 99 ? -4.797 -3.498 2.512 1 95.88 99 THR A O 1
ATOM 788 N N . LYS A 1 100 ? -4.887 -2.633 4.547 1 93.06 100 LYS A N 1
ATOM 789 C CA . LYS A 1 100 ? -4.098 -3.717 5.125 1 93.06 100 LYS A CA 1
ATOM 790 C C . LYS A 1 100 ? -4.781 -5.066 4.918 1 93.06 100 LYS A C 1
ATOM 792 O O . LYS A 1 100 ? -4.133 -6.047 4.559 1 93.06 100 LYS A O 1
ATOM 797 N N . PHE A 1 101 ? -6.051 -5.086 5.164 1 94.62 101 PHE A N 1
ATOM 798 C CA . PHE A 1 101 ? -6.793 -6.32 4.938 1 94.62 101 PHE A CA 1
ATOM 799 C C . PHE A 1 101 ? -6.703 -6.746 3.479 1 94.62 101 PHE A C 1
ATOM 801 O O . PHE A 1 101 ? -6.484 -7.922 3.184 1 94.62 101 PHE A O 1
ATOM 808 N N . ALA A 1 102 ? -6.898 -5.805 2.564 1 95.94 102 ALA A N 1
ATOM 809 C CA . ALA A 1 102 ? -6.859 -6.082 1.132 1 95.94 102 ALA A CA 1
ATOM 810 C C . ALA A 1 102 ? -5.504 -6.652 0.722 1 95.94 102 ALA A C 1
ATOM 812 O O . ALA A 1 102 ? -5.434 -7.629 -0.029 1 95.94 102 ALA A O 1
ATOM 813 N N . LEU A 1 103 ? -4.438 -6.055 1.195 1 92.75 103 LEU A N 1
ATOM 814 C CA . LEU A 1 103 ? -3.098 -6.504 0.837 1 92.75 103 LEU A CA 1
ATOM 815 C C . LEU A 1 103 ? -2.799 -7.867 1.451 1 92.75 103 LEU A C 1
ATOM 817 O O . LEU A 1 103 ? -2.111 -8.688 0.841 1 92.75 103 LEU A O 1
ATOM 821 N N . THR A 1 104 ? -3.312 -8.125 2.668 1 89.75 104 THR A N 1
ATOM 822 C CA . THR A 1 104 ? -3.168 -9.438 3.285 1 89.75 104 THR A CA 1
ATOM 823 C C . THR A 1 104 ? -3.893 -10.5 2.467 1 89.75 104 THR A C 1
ATOM 825 O O . THR A 1 104 ? -3.381 -11.609 2.289 1 89.75 104 THR A O 1
ATOM 828 N N . PHE A 1 105 ? -5.09 -10.18 2.055 1 92.12 105 PHE A N 1
ATOM 829 C CA . PHE A 1 105 ? -5.828 -11.102 1.201 1 92.12 105 PHE A CA 1
ATOM 830 C C . PHE A 1 105 ? -5.051 -11.398 -0.076 1 92.12 105 PHE A C 1
ATOM 832 O O . PHE A 1 105 ? -4.957 -12.555 -0.499 1 92.12 105 PHE A O 1
ATOM 839 N N . ASN A 1 106 ? -4.543 -10.336 -0.662 1 89.5 106 ASN A N 1
ATOM 840 C CA . ASN A 1 106 ? -3.727 -10.5 -1.859 1 89.5 106 ASN A CA 1
ATOM 841 C C . ASN A 1 106 ? -2.557 -11.445 -1.614 1 89.5 106 ASN A C 1
ATOM 843 O O . ASN A 1 106 ? -2.275 -12.32 -2.438 1 89.5 106 ASN A O 1
ATOM 847 N N . ASP A 1 107 ? -1.891 -11.281 -0.508 1 84.38 107 ASP A N 1
ATOM 848 C CA . ASP A 1 107 ? -0.747 -12.109 -0.133 1 84.38 107 ASP A CA 1
ATOM 849 C C . ASP A 1 107 ? -1.15 -13.578 -0 1 84.38 107 ASP A C 1
ATOM 851 O O . ASP A 1 107 ? -0.4 -14.469 -0.398 1 84.38 107 ASP A O 1
ATOM 855 N N . ARG A 1 108 ? -2.207 -13.734 0.552 1 83.75 108 ARG A N 1
ATOM 856 C CA . ARG A 1 108 ? -2.699 -15.102 0.72 1 83.75 108 ARG A CA 1
ATOM 857 C C . ARG A 1 108 ? -2.961 -15.758 -0.631 1 83.75 108 ARG A C 1
ATOM 859 O O . ARG A 1 108 ? -2.645 -16.938 -0.826 1 83.75 108 ARG A O 1
ATOM 866 N N . CYS A 1 109 ? -3.543 -15.055 -1.487 1 82.88 109 CYS A N 1
ATOM 867 C CA . CYS A 1 109 ? -3.857 -15.586 -2.809 1 82.88 109 CYS A CA 1
ATOM 868 C C . CYS A 1 109 ? -2.586 -15.891 -3.592 1 82.88 109 CYS A C 1
ATOM 870 O O . CYS A 1 109 ? -2.549 -16.844 -4.379 1 82.88 109 CYS A O 1
ATOM 872 N N . ASP A 1 110 ? -1.552 -15.195 -3.434 1 75.19 110 ASP A N 1
ATOM 873 C CA . ASP A 1 110 ? -0.284 -15.367 -4.137 1 75.19 110 ASP A CA 1
ATOM 874 C C . ASP A 1 110 ? 0.441 -16.625 -3.666 1 75.19 110 ASP A C 1
ATOM 876 O O . ASP A 1 110 ? 1.084 -17.312 -4.461 1 75.19 110 ASP A O 1
ATOM 880 N N . LYS A 1 111 ? 0.482 -16.797 -2.365 1 67.56 111 LYS A N 1
ATOM 881 C CA . LYS A 1 111 ? 1.222 -17.906 -1.783 1 67.56 111 LYS A CA 1
ATOM 882 C C . LYS A 1 111 ? 0.505 -19.234 -2.031 1 67.56 111 LYS A C 1
ATOM 884 O O . LYS A 1 111 ? 1.01 -20.297 -1.664 1 67.56 111 LYS A O 1
ATOM 889 N N . GLY A 1 112 ? -0.441 -19.203 -2.941 1 61.94 112 GLY A N 1
ATOM 890 C CA . GLY A 1 112 ? -1.126 -20.453 -3.238 1 61.94 112 GLY A CA 1
ATOM 891 C C . GLY A 1 112 ? -1.793 -21.062 -2.023 1 61.94 112 GLY A C 1
ATOM 892 O O . GLY A 1 112 ? -2.17 -22.234 -2.045 1 61.94 112 GLY A O 1
ATOM 893 N N . ASP A 1 113 ? -1.474 -20.547 -0.846 1 56.31 113 ASP A N 1
ATOM 894 C CA . ASP A 1 113 ? -2.139 -21.125 0.319 1 56.31 113 ASP A CA 1
ATOM 895 C C . ASP A 1 113 ? -3.658 -21.047 0.176 1 56.31 113 ASP A C 1
ATOM 897 O O . ASP A 1 113 ? -4.383 -21.125 1.169 1 56.31 113 ASP A O 1
ATOM 901 N N . CYS A 1 114 ? -3.967 -20.75 -1.002 1 56.44 114 CYS A N 1
ATOM 902 C CA . CYS A 1 114 ? -5.398 -20.875 -1.247 1 56.44 114 CYS A CA 1
ATOM 903 C C . CYS A 1 114 ? -5.848 -22.328 -1.131 1 56.44 114 CYS A C 1
ATOM 905 O O . CYS A 1 114 ? -6.895 -22.703 -1.666 1 56.44 114 CYS A O 1
ATOM 907 N N . SER A 1 115 ? -4.875 -23.031 -0.452 1 60.22 115 SER A N 1
ATOM 908 C CA . SER A 1 115 ? -5.203 -24.438 -0.327 1 60.22 115 SER A CA 1
ATOM 909 C C . SER A 1 115 ? -6.438 -24.656 0.548 1 60.22 115 SER A C 1
ATOM 911 O O . SER A 1 115 ? -7.16 -25.641 0.386 1 60.22 115 SER A O 1
ATOM 913 N N . ASP A 1 116 ? -6.617 -23.719 1.34 1 79.12 116 ASP A N 1
ATOM 914 C CA . ASP A 1 116 ? -7.855 -23.844 2.102 1 79.12 116 ASP A CA 1
ATOM 915 C C . ASP A 1 116 ? -8.961 -22.969 1.498 1 79.12 116 ASP A C 1
ATOM 917 O O . ASP A 1 116 ? -9.156 -21.828 1.921 1 79.12 116 ASP A O 1
ATOM 921 N N . ALA A 1 117 ? -9.633 -23.516 0.67 1 81.56 117 ALA A N 1
ATOM 922 C CA . ALA A 1 117 ? -10.656 -22.844 -0.133 1 81.56 117 ALA A CA 1
ATOM 923 C C . ALA A 1 117 ? -11.727 -22.203 0.753 1 81.56 117 ALA A C 1
ATOM 925 O O . ALA A 1 117 ? -12.266 -21.156 0.427 1 81.56 117 ALA A O 1
ATOM 926 N N . ALA A 1 118 ? -11.945 -22.828 1.867 1 88.06 118 ALA A N 1
ATOM 927 C CA . ALA A 1 118 ? -12.969 -22.312 2.777 1 88.06 118 ALA A CA 1
ATOM 928 C C . ALA A 1 118 ? -12.516 -21.016 3.42 1 88.06 118 ALA A C 1
ATOM 930 O O . ALA A 1 118 ? -13.312 -20.078 3.561 1 88.06 118 ALA A O 1
ATOM 931 N N . VAL A 1 119 ? -11.297 -20.984 3.795 1 88.62 119 VAL A N 1
ATOM 932 C CA . VAL A 1 119 ? -10.758 -19.781 4.422 1 88.62 119 VAL A CA 1
ATOM 933 C C . VAL A 1 119 ? -10.703 -18.641 3.402 1 88.62 119 VAL A C 1
ATOM 935 O O . VAL A 1 119 ? -11.07 -17.516 3.707 1 88.62 119 VAL A O 1
ATOM 938 N N . VAL A 1 120 ? -10.266 -19 2.229 1 90.12 120 VAL A N 1
ATOM 939 C CA . VAL A 1 120 ? -10.172 -18 1.173 1 90.12 120 VAL A CA 1
ATOM 940 C C . VAL A 1 120 ? -11.555 -17.422 0.886 1 90.12 120 VAL A C 1
ATOM 942 O O . VAL A 1 120 ? -11.703 -16.203 0.754 1 90.12 120 VAL A O 1
ATOM 945 N N . ALA A 1 121 ? -12.5 -18.297 0.844 1 92.5 121 ALA A N 1
ATOM 946 C CA . ALA A 1 121 ? -13.859 -17.844 0.563 1 92.5 121 ALA A CA 1
ATOM 947 C C . ALA A 1 121 ? -14.367 -16.922 1.664 1 92.5 121 ALA A C 1
ATOM 949 O O . ALA A 1 121 ? -15.016 -15.906 1.383 1 92.5 121 ALA A O 1
ATOM 950 N N . LYS A 1 122 ? -14.141 -17.25 2.877 1 94.06 122 LYS A N 1
ATOM 951 C CA . LYS A 1 122 ? -14.555 -16.422 4.008 1 94.06 122 LYS A CA 1
ATOM 952 C C . LYS A 1 122 ? -13.906 -15.047 3.943 1 94.06 122 LYS A C 1
ATOM 954 O O . LYS A 1 122 ? -14.586 -14.031 4.094 1 94.06 122 LYS A O 1
ATOM 959 N N . GLU A 1 123 ? -12.664 -15.016 3.695 1 93.5 123 GLU A N 1
ATOM 960 C CA . GLU A 1 123 ? -11.945 -13.75 3.619 1 93.5 123 GLU A CA 1
ATOM 961 C C . GLU A 1 123 ? -12.367 -12.945 2.395 1 93.5 123 GLU A C 1
ATOM 963 O O . GLU A 1 123 ? -12.414 -11.711 2.441 1 93.5 123 GLU A O 1
ATOM 968 N N . PHE A 1 124 ? -12.617 -13.688 1.359 1 94.62 124 PHE A N 1
ATOM 969 C CA . PHE A 1 124 ? -13.094 -13.047 0.142 1 94.62 124 PHE A CA 1
ATOM 970 C C . PHE A 1 124 ? -14.406 -12.32 0.393 1 94.62 124 PHE A C 1
ATOM 972 O O . PHE A 1 124 ? -14.578 -11.172 -0.024 1 94.62 124 PHE A O 1
ATOM 979 N N . ASN A 1 125 ? -15.273 -12.914 1.05 1 95.5 125 ASN A N 1
ATOM 980 C CA . ASN A 1 125 ? -16.562 -12.32 1.382 1 95.5 125 ASN A CA 1
ATOM 981 C C . ASN A 1 125 ? -16.406 -11.117 2.314 1 95.5 125 ASN A C 1
ATOM 983 O O . ASN A 1 125 ? -17.062 -10.094 2.131 1 95.5 125 ASN A O 1
ATOM 987 N N . GLN A 1 126 ? -15.594 -11.281 3.283 1 96.31 126 GLN A N 1
ATOM 988 C CA . GLN A 1 126 ? -15.312 -10.172 4.191 1 96.31 126 GLN A CA 1
ATOM 989 C C . GLN A 1 126 ? -14.719 -8.984 3.445 1 96.31 126 GLN A C 1
ATOM 991 O O . GLN A 1 126 ? -15.07 -7.836 3.717 1 96.31 126 GLN A O 1
ATOM 996 N N . LEU A 1 127 ? -13.797 -9.305 2.551 1 96.62 127 LEU A N 1
ATOM 997 C CA . LEU A 1 127 ? -13.195 -8.258 1.731 1 96.62 127 LEU A CA 1
ATOM 998 C C . LEU A 1 127 ? -14.258 -7.484 0.963 1 96.62 127 LEU A C 1
ATOM 1000 O O . LEU A 1 127 ? -14.195 -6.258 0.863 1 96.62 127 LEU A O 1
ATOM 1004 N N . GLY A 1 128 ? -15.242 -8.195 0.442 1 96.06 128 GLY A N 1
ATOM 1005 C CA . GLY A 1 128 ? -16.328 -7.539 -0.26 1 96.06 128 GLY A CA 1
ATOM 1006 C C . GLY A 1 128 ? -17.062 -6.52 0.596 1 96.06 128 GLY A C 1
ATOM 1007 O O . GLY A 1 128 ? -17.344 -5.406 0.142 1 96.06 128 GLY A O 1
ATOM 1008 N N . GLN A 1 129 ? -17.297 -6.863 1.757 1 95.81 129 GLN A N 1
ATOM 1009 C CA . GLN A 1 129 ? -17.969 -5.965 2.689 1 95.81 129 GLN A CA 1
ATOM 1010 C C . GLN A 1 129 ? -17.109 -4.746 3.004 1 95.81 129 GLN A C 1
ATOM 1012 O O . GLN A 1 129 ? -17.594 -3.615 3.012 1 95.81 129 GLN A O 1
ATOM 1017 N N . LEU A 1 130 ? -15.906 -5.004 3.209 1 96.56 130 LEU A N 1
ATOM 1018 C CA . LEU A 1 130 ? -14.977 -3.93 3.529 1 96.56 130 LEU A CA 1
ATOM 1019 C C . LEU A 1 130 ? -14.789 -2.992 2.34 1 96.56 130 LEU A C 1
ATOM 1021 O O . LEU A 1 130 ? -14.641 -1.781 2.516 1 96.56 130 LEU A O 1
ATOM 1025 N N . LEU A 1 131 ? -14.758 -3.604 1.137 1 96.44 131 LEU A N 1
ATOM 1026 C CA . LEU A 1 131 ? -14.656 -2.781 -0.063 1 96.44 131 LEU A CA 1
ATOM 1027 C C . LEU A 1 131 ? -15.859 -1.858 -0.199 1 96.44 131 LEU A C 1
ATOM 1029 O O . LEU A 1 131 ? -15.719 -0.703 -0.604 1 96.44 131 LEU A O 1
ATOM 1033 N N . HIS A 1 132 ? -17 -2.348 0.143 1 94.5 132 HIS A N 1
ATOM 1034 C CA . HIS A 1 132 ? -18.188 -1.503 0.131 1 94.5 132 HIS A CA 1
ATOM 1035 C C . HIS A 1 132 ? -18.031 -0.312 1.069 1 94.5 132 HIS A C 1
ATOM 1037 O O . HIS A 1 132 ? -18.344 0.822 0.699 1 94.5 132 HIS A O 1
ATOM 1043 N N . GLU A 1 133 ? -17.625 -0.567 2.242 1 95.44 133 GLU A N 1
ATOM 1044 C CA . GLU A 1 133 ? -17.359 0.509 3.191 1 95.44 133 GLU A CA 1
ATOM 1045 C C . GLU A 1 133 ? -16.297 1.472 2.652 1 95.44 133 GLU A C 1
ATOM 1047 O O . GLU A 1 133 ? -16.438 2.689 2.777 1 95.44 133 GLU A O 1
ATOM 1052 N N . ARG A 1 134 ? -15.234 0.96 2.096 1 97.19 134 ARG A N 1
ATOM 1053 C CA . ARG A 1 134 ? -14.156 1.763 1.522 1 97.19 134 ARG A CA 1
ATOM 1054 C C . ARG A 1 134 ? -14.695 2.717 0.459 1 97.19 134 ARG A C 1
ATOM 1056 O O . ARG A 1 134 ? -14.305 3.885 0.414 1 97.19 134 ARG A O 1
ATOM 1063 N N . PHE A 1 135 ? -15.555 2.211 -0.431 1 94.94 135 PHE A N 1
ATOM 1064 C CA . PHE A 1 135 ? -16.125 3.039 -1.492 1 94.94 135 PHE A CA 1
ATOM 1065 C C . PHE A 1 135 ? -16.875 4.227 -0.91 1 94.94 135 PHE A C 1
ATOM 1067 O O . PHE A 1 135 ? -16.75 5.352 -1.393 1 94.94 135 PHE A O 1
ATOM 1074 N N . GLU A 1 136 ? -17.609 3.959 0.124 1 93.44 136 GLU A N 1
ATOM 1075 C CA . GLU A 1 136 ? -18.359 5.035 0.771 1 93.44 136 GLU A CA 1
ATOM 1076 C C . GLU A 1 136 ? -17.406 6.074 1.375 1 93.44 136 GLU A C 1
ATOM 1078 O O . GLU A 1 136 ? -17.641 7.277 1.238 1 93.44 136 GLU A O 1
ATOM 1083 N N . LEU A 1 137 ? -16.422 5.637 2.062 1 95.12 137 LEU A N 1
ATOM 1084 C CA . LEU A 1 137 ? -15.445 6.535 2.658 1 95.12 137 LEU A CA 1
ATOM 1085 C C . LEU A 1 137 ? -14.727 7.344 1.583 1 95.12 137 LEU A C 1
ATOM 1087 O O . LEU A 1 137 ? -14.5 8.547 1.756 1 95.12 137 LEU A O 1
ATOM 1091 N N . GLU A 1 138 ? -14.359 6.719 0.526 1 94.75 138 GLU A N 1
ATOM 1092 C CA . GLU A 1 138 ? -13.672 7.387 -0.571 1 94.75 138 GLU A CA 1
ATOM 1093 C C . GLU A 1 138 ? -14.57 8.43 -1.234 1 94.75 138 GLU A C 1
ATOM 1095 O O . GLU A 1 138 ? -14.102 9.508 -1.61 1 94.75 138 GLU A O 1
ATOM 1100 N N . ASP A 1 139 ? -15.781 8.047 -1.394 1 91.62 139 ASP A N 1
ATOM 1101 C CA . ASP A 1 139 ? -16.719 9.016 -1.927 1 91.62 139 ASP A CA 1
ATOM 1102 C C . ASP A 1 139 ? -16.812 10.25 -1.029 1 91.62 139 ASP A C 1
ATOM 1104 O O . ASP A 1 139 ? -16.875 11.375 -1.521 1 91.62 139 ASP A O 1
ATOM 1108 N N . CYS A 1 140 ? -16.875 10.062 0.225 1 91.62 140 CYS A N 1
ATOM 1109 C CA . CYS A 1 140 ? -16.875 11.172 1.175 1 91.62 140 CYS A CA 1
ATOM 1110 C C . CYS A 1 140 ? -15.617 12.023 1.022 1 91.62 140 CYS A C 1
ATOM 1112 O O . CYS A 1 140 ? -15.688 13.25 1.062 1 91.62 140 CYS A O 1
ATOM 1114 N N . LEU A 1 141 ? -14.469 11.43 0.829 1 92.19 141 LEU A N 1
ATOM 1115 C CA . LEU A 1 141 ? -13.211 12.141 0.65 1 92.19 141 LEU A CA 1
ATOM 1116 C C . LEU A 1 141 ? -13.266 13.055 -0.571 1 92.19 141 LEU A C 1
ATOM 1118 O O . LEU A 1 141 ? -12.82 14.203 -0.518 1 92.19 141 LEU A O 1
ATOM 1122 N N . ILE A 1 142 ? -13.734 12.5 -1.658 1 89.81 142 ILE A N 1
ATOM 1123 C CA . ILE A 1 142 ? -13.852 13.289 -2.879 1 89.81 142 ILE A CA 1
ATOM 1124 C C . ILE A 1 142 ? -14.781 14.477 -2.641 1 89.81 142 ILE A C 1
ATOM 1126 O O . ILE A 1 142 ? -14.469 15.602 -3.029 1 89.81 142 ILE A O 1
ATOM 1130 N N . GLU A 1 143 ? -15.883 14.219 -1.999 1 86.94 143 GLU A N 1
ATOM 1131 C CA . GLU A 1 143 ? -16.875 15.25 -1.737 1 86.94 143 GLU A CA 1
ATOM 1132 C C . GLU A 1 143 ? -16.297 16.375 -0.876 1 86.94 143 GLU A C 1
ATOM 1134 O O . GLU A 1 143 ? -16.484 17.547 -1.181 1 86.94 143 GLU A O 1
ATOM 1139 N N . VAL A 1 144 ? -15.617 16.047 0.062 1 87.06 144 VAL A N 1
ATOM 1140 C CA . VAL A 1 144 ? -15.164 17.016 1.048 1 87.06 144 VAL A CA 1
ATOM 1141 C C . VAL A 1 144 ? -13.938 17.75 0.514 1 87.06 144 VAL A C 1
ATOM 1143 O O . VAL A 1 144 ? -13.781 18.953 0.751 1 87.06 144 VAL A O 1
ATOM 1146 N N . LEU A 1 145 ? -13.102 17.094 -0.163 1 86 145 LEU A N 1
ATOM 1147 C CA . LEU A 1 145 ? -11.82 17.688 -0.544 1 86 145 LEU A CA 1
ATOM 1148 C C . LEU A 1 145 ? -11.898 18.281 -1.943 1 86 145 LEU A C 1
ATOM 1150 O O . LEU A 1 145 ? -11.164 19.219 -2.264 1 86 145 LEU A O 1
ATOM 1154 N N . HIS A 1 146 ? -12.578 17.734 -2.832 1 79.69 146 HIS A N 1
ATOM 1155 C CA . HIS A 1 146 ? -12.641 18.219 -4.207 1 79.69 146 HIS A CA 1
ATOM 1156 C C . HIS A 1 146 ? -13.75 19.25 -4.383 1 79.69 146 HIS A C 1
ATOM 1158 O O . HIS A 1 146 ? -13.539 20.312 -4.988 1 79.69 146 HIS A O 1
ATOM 1164 N N . THR A 1 147 ? -14.953 18.953 -4.004 1 66.06 147 THR A N 1
ATOM 1165 C CA . THR A 1 147 ? -16.125 19.75 -4.328 1 66.06 147 THR A CA 1
ATOM 1166 C C . THR A 1 147 ? -16.188 21 -3.467 1 66.06 147 THR A C 1
ATOM 1168 O O . THR A 1 147 ? -16.734 22.031 -3.887 1 66.06 147 THR A O 1
ATOM 1171 N N . SER A 1 148 ? -15.688 20.781 -2.262 1 57.25 148 SER A N 1
ATOM 1172 C CA . SER A 1 148 ? -15.703 21.984 -1.45 1 57.25 148 SER A CA 1
ATOM 1173 C C . SER A 1 148 ? -15.031 23.141 -2.176 1 57.25 148 SER A C 1
ATOM 1175 O O . SER A 1 148 ? -15.391 24.312 -1.965 1 57.25 148 SER A O 1
ATOM 1177 N N . HIS A 1 149 ? -14.086 22.844 -3.053 1 58.5 149 HIS A N 1
ATOM 1178 C CA . HIS A 1 149 ? -13.344 23.891 -3.736 1 58.5 149 HIS A CA 1
ATOM 1179 C C . HIS A 1 149 ? -14.039 24.312 -5.027 1 58.5 149 HIS A C 1
ATOM 1181 O O . HIS A 1 149 ? -13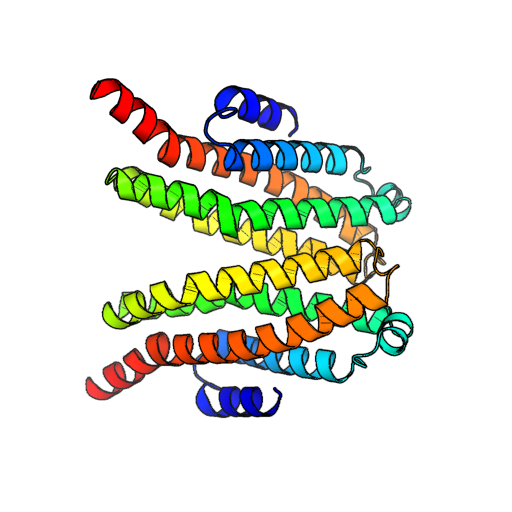.891 25.453 -5.477 1 58.5 149 HIS A O 1
ATOM 1187 N N . LYS A 1 150 ? -14.641 23.312 -5.766 1 56.81 150 LYS A N 1
ATOM 1188 C CA . LYS A 1 150 ? -15.336 23.734 -6.98 1 56.81 150 LYS A CA 1
ATOM 1189 C C . LYS A 1 150 ? -16.375 24.812 -6.672 1 56.81 150 LYS A C 1
ATOM 1191 O O . LYS A 1 150 ? -16.547 25.75 -7.445 1 56.81 150 LYS A O 1
ATOM 1196 N N . GLU A 1 151 ? -17.031 24.625 -5.539 1 49.72 151 GLU A N 1
ATOM 1197 C CA . GLU A 1 151 ? -18.016 25.656 -5.219 1 49.72 151 GLU A CA 1
ATOM 1198 C C . GLU A 1 151 ? -17.344 26.984 -4.902 1 49.72 151 GLU A C 1
ATOM 1200 O O . GLU A 1 151 ? -17.875 28.047 -5.23 1 49.72 151 GLU A O 1
ATOM 1205 N N . GLU A 1 152 ? -16.219 26.875 -4.34 1 46.78 152 GLU A N 1
ATOM 1206 C CA . GLU A 1 152 ? -15.578 28.141 -4.008 1 46.78 152 GLU A CA 1
ATOM 1207 C C . GLU A 1 152 ? -15.055 28.844 -5.258 1 46.78 152 GLU A C 1
ATOM 1209 O O . GLU A 1 152 ? -15.117 30.078 -5.363 1 46.78 152 GLU A O 1
ATOM 1214 N N . VAL A 1 153 ? -14.477 28.047 -6.121 1 48.88 153 VAL A N 1
ATOM 1215 C CA . VAL A 1 153 ? -14.008 28.719 -7.332 1 48.88 153 VAL A CA 1
ATOM 1216 C C . VAL A 1 153 ? -15.203 29.281 -8.102 1 48.88 153 VAL A C 1
ATOM 1218 O O . VAL A 1 153 ? -15.109 30.359 -8.695 1 48.88 153 VAL A O 1
ATOM 1221 N N . ALA A 1 154 ? -16.266 28.547 -8.062 1 50.38 154 ALA A N 1
ATOM 1222 C CA . ALA A 1 154 ? -17.422 29.062 -8.773 1 50.38 154 ALA A CA 1
ATOM 1223 C C . ALA A 1 154 ? -17.984 30.312 -8.086 1 50.38 154 ALA A C 1
ATOM 1225 O O . ALA A 1 154 ? -18.484 31.234 -8.75 1 50.38 154 ALA A O 1
ATOM 1226 N N . ALA A 1 155 ? -17.812 30.453 -6.828 1 47.31 155 ALA A N 1
ATOM 1227 C CA . ALA A 1 155 ? -18.359 31.625 -6.129 1 47.31 155 ALA A CA 1
ATOM 1228 C C . ALA A 1 155 ? -17.469 32.844 -6.336 1 47.31 155 ALA A C 1
ATOM 1230 O O . ALA A 1 155 ? -17.922 33.969 -6.16 1 47.31 155 ALA A O 1
ATOM 1231 N N . GLN A 1 156 ? -16.234 32.562 -6.562 1 43.97 156 GLN A N 1
ATOM 1232 C CA . GLN A 1 156 ? -15.352 33.719 -6.703 1 43.97 156 GLN A CA 1
ATOM 1233 C C . GLN A 1 156 ? -15.344 34.25 -8.141 1 43.97 156 GLN A C 1
ATOM 1235 O O . GLN A 1 156 ? -14.773 35.281 -8.422 1 43.97 156 GLN A O 1
ATOM 1240 N N . VAL A 1 157 ? -15.984 33.375 -8.984 1 44.66 157 VAL A N 1
ATOM 1241 C CA . VAL A 1 157 ? -16.156 34 -10.297 1 44.66 157 VAL A CA 1
ATOM 1242 C C . VAL A 1 157 ? -17.531 34.656 -10.383 1 44.66 157 VAL A C 1
ATOM 1244 O O . VAL A 1 157 ? -18.516 34.125 -9.859 1 44.66 157 VAL A O 1
ATOM 1247 N N . MET B 1 1 ? 23.438 -4.918 0.425 1 61.47 1 MET B N 1
ATOM 1248 C CA . MET B 1 1 ? 22.109 -4.668 0.969 1 61.47 1 MET B CA 1
ATOM 1249 C C . MET B 1 1 ? 22 -5.211 2.391 1 61.47 1 MET B C 1
ATOM 1251 O O . MET B 1 1 ? 21.547 -4.5 3.295 1 61.47 1 MET B O 1
ATOM 1255 N N . LEU B 1 2 ? 22.578 -6.41 2.504 1 59.44 2 LEU B N 1
ATOM 1256 C CA . LEU B 1 2 ? 22.469 -7.082 3.797 1 59.44 2 LEU B CA 1
ATOM 1257 C C . LEU B 1 2 ? 23.219 -6.293 4.875 1 59.44 2 LEU B C 1
ATOM 1259 O O . LEU B 1 2 ? 22.75 -6.211 6.016 1 59.44 2 LEU B O 1
ATOM 1263 N N . GLU B 1 3 ? 24.328 -5.715 4.41 1 59.78 3 GLU B N 1
ATOM 1264 C CA . GLU B 1 3 ? 25.125 -4.992 5.395 1 59.78 3 GLU B CA 1
ATOM 1265 C C . GLU B 1 3 ? 24.359 -3.803 5.961 1 59.78 3 GLU B C 1
ATOM 1267 O O . GLU B 1 3 ? 24.453 -3.512 7.156 1 59.78 3 GLU B O 1
ATOM 1272 N N . SER B 1 4 ? 23.641 -3.17 5.141 1 59.5 4 SER B N 1
ATOM 1273 C CA . SER B 1 4 ? 22.859 -2.02 5.578 1 59.5 4 SER B CA 1
ATOM 1274 C C . SER B 1 4 ? 21.781 -2.432 6.582 1 59.5 4 SER B C 1
ATOM 1276 O O . SER B 1 4 ? 21.531 -1.719 7.555 1 59.5 4 SER B O 1
ATOM 1278 N N . CYS B 1 5 ? 21.297 -3.631 6.488 1 64.06 5 CYS B N 1
ATOM 1279 C CA . CYS B 1 5 ? 20.25 -4.137 7.355 1 64.06 5 CYS B CA 1
ATOM 1280 C C . CYS B 1 5 ? 20.797 -4.484 8.734 1 64.06 5 CYS B C 1
ATOM 1282 O O . CYS B 1 5 ? 20.141 -4.227 9.75 1 64.06 5 CYS B O 1
ATOM 1284 N N . GLN B 1 6 ? 21.922 -5.203 8.664 1 64.69 6 GLN B N 1
ATOM 1285 C CA . GLN B 1 6 ? 22.531 -5.555 9.945 1 64.69 6 GLN B CA 1
ATOM 1286 C C . GLN B 1 6 ? 22.812 -4.309 10.781 1 64.69 6 GLN B C 1
ATOM 1288 O O . GLN B 1 6 ? 22.578 -4.297 11.992 1 64.69 6 GLN B O 1
ATOM 1293 N N . ASN B 1 7 ? 23.156 -3.352 10.125 1 71.69 7 ASN B N 1
ATOM 1294 C CA . ASN B 1 7 ? 23.453 -2.102 10.812 1 71.69 7 ASN B CA 1
ATOM 1295 C C . ASN B 1 7 ? 22.188 -1.452 11.375 1 71.69 7 ASN B C 1
ATOM 1297 O O . ASN B 1 7 ? 22.203 -0.927 12.492 1 71.69 7 ASN B O 1
ATOM 1301 N N . ALA B 1 8 ? 21.172 -1.707 10.703 1 74.56 8 ALA B N 1
ATOM 1302 C CA . ALA B 1 8 ? 19.938 -1.095 11.164 1 74.56 8 ALA B CA 1
ATOM 1303 C C . ALA B 1 8 ? 19.438 -1.752 12.453 1 74.56 8 ALA B C 1
ATOM 1305 O O . ALA B 1 8 ? 19.016 -1.066 13.383 1 74.56 8 ALA B O 1
ATOM 1306 N N . GLN B 1 9 ? 19.516 -3.092 12.43 1 72.69 9 GLN B N 1
ATOM 1307 C CA . GLN B 1 9 ? 19.094 -3.818 13.617 1 72.69 9 GLN B CA 1
ATOM 1308 C C . GLN B 1 9 ? 19.922 -3.422 14.828 1 72.69 9 GLN B C 1
ATOM 1310 O O . GLN B 1 9 ? 19.406 -3.309 15.945 1 72.69 9 GLN B O 1
ATOM 1315 N N . GLU B 1 10 ? 21.203 -3.27 14.594 1 72.44 10 GLU B N 1
ATOM 1316 C CA . GLU B 1 10 ? 22.109 -2.889 15.672 1 72.44 10 GLU B CA 1
ATOM 1317 C C . GLU B 1 10 ? 21.844 -1.461 16.141 1 72.44 10 GLU B C 1
ATOM 1319 O O . GLU B 1 10 ? 21.938 -1.165 17.328 1 72.44 10 GLU B O 1
ATOM 1324 N N . ARG B 1 11 ? 21.5 -0.705 15.273 1 72.75 11 ARG B N 1
ATOM 1325 C CA . ARG B 1 11 ? 21.328 0.714 15.578 1 72.75 11 ARG B CA 1
ATOM 1326 C C . ARG B 1 11 ? 19.969 0.991 16.188 1 72.75 11 ARG B C 1
ATOM 1328 O O . ARG B 1 11 ? 19.859 1.762 17.141 1 72.75 11 ARG B O 1
ATOM 1335 N N . TRP B 1 12 ? 18.969 0.281 15.602 1 72.38 12 TRP B N 1
ATOM 1336 C CA . TRP B 1 12 ? 17.609 0.696 15.953 1 72.38 12 TRP B CA 1
ATOM 1337 C C . TRP B 1 12 ? 16.875 -0.421 16.672 1 72.38 12 TRP B C 1
ATOM 1339 O O . TRP B 1 12 ? 15.742 -0.23 17.141 1 72.38 12 TRP B O 1
ATOM 1349 N N . GLY B 1 13 ? 17.562 -1.584 16.625 1 68.56 13 GLY B N 1
ATOM 1350 C CA . GLY B 1 13 ? 16.984 -2.684 17.375 1 68.56 13 GLY B CA 1
ATOM 1351 C C . GLY B 1 13 ? 16.719 -2.342 18.828 1 68.56 13 GLY B C 1
ATOM 1352 O O . GLY B 1 13 ? 17.516 -1.641 19.453 1 68.56 13 GLY B O 1
ATOM 1353 N N . GLY B 1 14 ? 15.492 -2.803 19.328 1 64.25 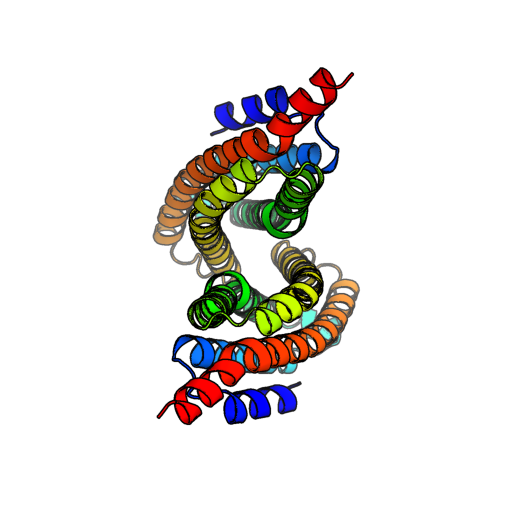14 GLY B N 1
ATOM 1354 C CA . GLY B 1 14 ? 15.195 -2.551 20.734 1 64.25 14 GLY B CA 1
ATOM 1355 C C . GLY B 1 14 ? 14.406 -1.277 20.953 1 64.25 14 GLY B C 1
ATOM 1356 O O . GLY B 1 14 ? 13.984 -0.989 22.078 1 64.25 14 GLY B O 1
ATOM 1357 N N . VAL B 1 15 ? 14.172 -0.433 19.953 1 63.59 15 VAL B N 1
ATOM 1358 C CA . VAL B 1 15 ? 13.375 0.782 20.078 1 63.59 15 VAL B CA 1
ATOM 1359 C C . VAL B 1 15 ? 11.961 0.428 20.531 1 63.59 15 VAL B C 1
ATOM 1361 O O . VAL B 1 15 ? 11.508 0.881 21.578 1 63.59 15 VAL B O 1
ATOM 1364 N N . ASN B 1 16 ? 11.227 -0.301 19.719 1 80.19 16 ASN B N 1
ATOM 1365 C CA . ASN B 1 16 ? 9.922 -0.873 20.062 1 80.19 16 ASN B CA 1
ATOM 1366 C C . ASN B 1 16 ? 9.664 -2.168 19.297 1 80.19 16 ASN B C 1
ATOM 1368 O O . ASN B 1 16 ? 10.305 -2.426 18.266 1 80.19 16 ASN B O 1
ATOM 1372 N N . LYS B 1 17 ? 8.898 -2.895 19.781 1 87.38 17 LYS B N 1
ATOM 1373 C CA . LYS B 1 17 ? 8.633 -4.223 19.234 1 87.38 17 LYS B CA 1
ATOM 1374 C C . LYS B 1 17 ? 8.18 -4.141 17.781 1 87.38 17 LYS B C 1
ATOM 1376 O O . LYS B 1 17 ? 8.523 -5 16.969 1 87.38 17 LYS B O 1
ATOM 1381 N N . LEU B 1 18 ? 7.48 -3.1 17.5 1 89.25 18 LEU B N 1
ATOM 1382 C CA . LEU B 1 18 ? 6.977 -2.926 16.141 1 89.25 18 LEU B CA 1
ATOM 1383 C C . LEU B 1 18 ? 8.117 -2.684 15.172 1 89.25 18 LEU B C 1
ATOM 1385 O O . LEU B 1 18 ? 8.18 -3.312 14.109 1 89.25 18 LEU B O 1
ATOM 1389 N N . ILE B 1 19 ? 9.039 -1.819 15.516 1 90.06 19 ILE B N 1
ATOM 1390 C CA . ILE B 1 19 ? 10.172 -1.492 14.664 1 90.06 19 ILE B CA 1
ATOM 1391 C C . ILE B 1 19 ? 11.102 -2.701 14.555 1 90.06 19 ILE B C 1
ATOM 1393 O O . ILE B 1 19 ? 11.617 -3 13.469 1 90.06 19 ILE B O 1
ATOM 1397 N N . ASP B 1 20 ? 11.25 -3.451 15.602 1 90.56 20 ASP B N 1
ATOM 1398 C CA . ASP B 1 20 ? 12.086 -4.645 15.609 1 90.56 20 ASP B CA 1
ATOM 1399 C C . ASP B 1 20 ? 11.57 -5.684 14.617 1 90.56 20 ASP B C 1
ATOM 1401 O O . ASP B 1 20 ? 12.336 -6.23 13.82 1 90.56 20 ASP B O 1
ATOM 1405 N N . ARG B 1 21 ? 10.312 -5.918 14.719 1 91.94 21 ARG B N 1
ATOM 1406 C CA . ARG B 1 21 ? 9.695 -6.879 13.805 1 91.94 21 ARG B CA 1
ATOM 1407 C C . ARG B 1 21 ? 9.82 -6.422 12.359 1 91.94 21 ARG B C 1
ATOM 1409 O O . ARG B 1 21 ? 10.055 -7.238 11.461 1 91.94 21 ARG B O 1
ATOM 1416 N N . TRP B 1 22 ? 9.617 -5.176 12.219 1 94.81 22 TRP B N 1
ATOM 1417 C CA . TRP B 1 22 ? 9.711 -4.582 10.891 1 94.81 22 TRP B CA 1
ATOM 1418 C C . TRP B 1 22 ? 11.117 -4.703 10.336 1 94.81 22 TRP B C 1
ATOM 1420 O O . TRP B 1 22 ? 11.305 -5.043 9.164 1 94.81 22 TRP B O 1
ATOM 1430 N N . LEU B 1 23 ? 12.164 -4.539 11.141 1 92.88 23 LEU B N 1
ATOM 1431 C CA . LEU B 1 23 ? 13.555 -4.672 10.719 1 92.88 23 LEU B CA 1
ATOM 1432 C C . LEU B 1 23 ? 13.906 -6.129 10.453 1 92.88 23 LEU B C 1
ATOM 1434 O O . LEU B 1 23 ? 14.719 -6.426 9.57 1 92.88 23 LEU B O 1
ATOM 1438 N N . GLN B 1 24 ? 13.297 -6.969 11.188 1 92.75 24 GLN B N 1
ATOM 1439 C CA . GLN B 1 24 ? 13.469 -8.391 10.906 1 92.75 24 GLN B CA 1
ATOM 1440 C C . GLN B 1 24 ? 12.891 -8.758 9.547 1 92.75 24 GLN B C 1
ATOM 1442 O O . GLN B 1 24 ? 13.477 -9.555 8.812 1 92.75 24 GLN B O 1
ATOM 1447 N N . SER B 1 25 ? 11.75 -8.227 9.289 1 94.12 25 SER B N 1
ATOM 1448 C CA . SER B 1 25 ? 11.141 -8.438 7.98 1 94.12 25 SER B CA 1
ATOM 1449 C C . SER B 1 25 ? 12.023 -7.906 6.863 1 94.12 25 SER B C 1
ATOM 1451 O O . SER B 1 25 ? 12.055 -8.461 5.766 1 94.12 25 SER B O 1
ATOM 1453 N N . ARG B 1 26 ? 12.672 -6.793 7.133 1 95.62 26 ARG B N 1
ATOM 1454 C CA . ARG B 1 26 ? 13.617 -6.242 6.164 1 95.62 26 ARG B CA 1
ATOM 1455 C C . ARG B 1 26 ? 14.727 -7.238 5.852 1 95.62 26 ARG B C 1
ATOM 1457 O O . ARG B 1 26 ? 15.078 -7.445 4.688 1 95.62 26 ARG B O 1
ATOM 1464 N N . LEU B 1 27 ? 15.227 -7.824 6.863 1 94.25 27 LEU B N 1
ATOM 1465 C CA . LEU B 1 27 ? 16.281 -8.812 6.691 1 94.25 27 LEU B CA 1
ATOM 1466 C C . LEU B 1 27 ? 15.781 -10.008 5.875 1 94.25 27 LEU B C 1
ATOM 1468 O O . LEU B 1 27 ? 16.484 -10.484 4.98 1 94.25 27 LEU B O 1
ATOM 1472 N N . GLU B 1 28 ? 14.609 -10.461 6.211 1 94.56 28 GLU B N 1
ATOM 1473 C CA . GLU B 1 28 ? 14.016 -11.57 5.465 1 94.56 28 GLU B CA 1
ATOM 1474 C C . GLU B 1 28 ? 13.859 -11.227 3.988 1 94.56 28 GLU B C 1
ATOM 1476 O O . GLU B 1 28 ? 14.078 -12.07 3.121 1 94.56 28 GLU B O 1
ATOM 1481 N N . LEU B 1 29 ? 13.469 -10.039 3.752 1 96.25 29 LEU B N 1
ATOM 1482 C CA . LEU B 1 29 ? 13.305 -9.578 2.379 1 96.25 29 LEU B CA 1
ATOM 1483 C C . LEU B 1 29 ? 14.633 -9.609 1.629 1 96.25 29 LEU B C 1
ATOM 1485 O O . LEU B 1 29 ? 14.695 -10.078 0.491 1 96.25 29 LEU B O 1
ATOM 1489 N N . ILE B 1 30 ? 15.664 -9.117 2.252 1 95.19 30 ILE B N 1
ATOM 1490 C CA . ILE B 1 30 ? 17 -9.078 1.647 1 95.19 30 ILE B CA 1
ATOM 1491 C C . ILE B 1 30 ? 17.484 -10.5 1.373 1 95.19 30 ILE B C 1
ATOM 1493 O O . ILE B 1 30 ? 18 -10.781 0.291 1 95.19 30 ILE B O 1
ATOM 1497 N N . GLU B 1 31 ? 17.281 -11.328 2.346 1 94.69 31 GLU B N 1
ATOM 1498 C CA . GLU B 1 31 ? 17.688 -12.719 2.178 1 94.69 31 GLU B CA 1
ATOM 1499 C C . GLU B 1 31 ? 16.938 -13.375 1.022 1 94.69 31 GLU B C 1
ATOM 1501 O O . GLU B 1 31 ? 17.531 -14.117 0.234 1 94.69 31 GLU B O 1
ATOM 1506 N N . ALA B 1 32 ? 15.664 -13.164 0.963 1 94.44 32 ALA B N 1
ATOM 1507 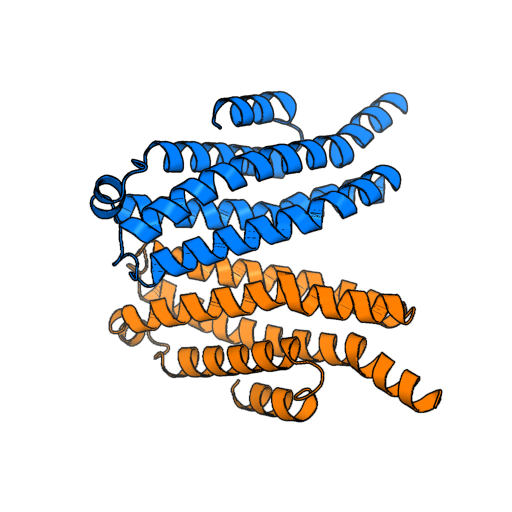C CA . ALA B 1 32 ? 14.859 -13.719 -0.123 1 94.44 32 ALA B CA 1
ATOM 1508 C C . ALA B 1 32 ? 15.328 -13.188 -1.477 1 94.44 32 ALA B C 1
ATOM 1510 O O . ALA B 1 32 ? 15.391 -13.938 -2.455 1 94.44 32 ALA B O 1
ATOM 1511 N N . TYR B 1 33 ? 15.602 -11.898 -1.558 1 95.25 33 TYR B N 1
ATOM 1512 C CA . TYR B 1 33 ? 16.094 -11.289 -2.785 1 95.25 33 TYR B CA 1
ATOM 1513 C C . TYR B 1 33 ? 17.406 -11.945 -3.227 1 95.25 33 TYR B C 1
ATOM 1515 O O . TYR B 1 33 ? 17.547 -12.328 -4.391 1 95.25 33 TYR B O 1
ATOM 1523 N N . ASP B 1 34 ? 18.297 -12.086 -2.309 1 93.88 34 ASP B N 1
ATOM 1524 C CA . ASP B 1 34 ? 19.641 -12.602 -2.611 1 93.88 34 ASP B CA 1
ATOM 1525 C C . ASP B 1 34 ? 19.578 -14.078 -3 1 93.88 34 ASP B C 1
ATOM 1527 O O . ASP B 1 34 ? 20.438 -14.562 -3.734 1 93.88 34 ASP B O 1
ATOM 1531 N N . ALA B 1 35 ? 18.578 -14.727 -2.471 1 93.88 35 ALA B N 1
ATOM 1532 C CA . ALA B 1 35 ? 18.438 -16.156 -2.754 1 93.88 35 ALA B CA 1
ATOM 1533 C C . ALA B 1 35 ? 17.984 -16.391 -4.191 1 93.88 35 ALA B C 1
ATOM 1535 O O . ALA B 1 35 ? 18.188 -17.469 -4.742 1 93.88 35 ALA B O 1
ATOM 1536 N N . LEU B 1 36 ? 17.453 -15.18 -4.605 1 91.06 36 LEU B N 1
ATOM 1537 C CA . LEU B 1 36 ? 16.953 -15.297 -5.969 1 91.06 36 LEU B CA 1
ATOM 1538 C C . LEU B 1 36 ? 18.031 -14.93 -6.98 1 91.06 36 LEU B C 1
ATOM 1540 O O . LEU B 1 36 ? 18.891 -14.086 -6.699 1 91.06 36 LEU B O 1
ATOM 1544 N N . GLY B 1 37 ? 18.5 -15.742 -7.996 1 86.81 37 GLY B N 1
ATOM 1545 C CA . GLY B 1 37 ? 19.359 -15.32 -9.086 1 86.81 37 GLY B CA 1
ATOM 1546 C C . GLY B 1 37 ? 18.844 -14.094 -9.812 1 86.81 37 GLY B C 1
ATOM 1547 O O . GLY B 1 37 ? 17.672 -13.727 -9.68 1 86.81 37 GLY B O 1
ATOM 1548 N N . ASP B 1 38 ? 19.719 -13.227 -10.406 1 85.44 38 ASP B N 1
ATOM 1549 C CA . ASP B 1 38 ? 19.328 -11.961 -11.016 1 85.44 38 ASP B CA 1
ATOM 1550 C C . ASP B 1 38 ? 19.234 -12.086 -12.539 1 85.44 38 ASP B C 1
ATOM 1552 O O . ASP B 1 38 ? 19.078 -11.086 -13.242 1 85.44 38 ASP B O 1
ATOM 1556 N N . THR B 1 39 ? 19.266 -13.328 -13.016 1 90.69 39 THR B N 1
ATOM 1557 C CA . THR B 1 39 ? 19.156 -13.539 -14.453 1 90.69 39 THR B CA 1
ATOM 1558 C C . THR B 1 39 ? 17.75 -14.016 -14.812 1 90.69 39 THR B C 1
ATOM 1560 O O . THR B 1 39 ? 17.047 -14.586 -13.977 1 90.69 39 THR B O 1
ATOM 1563 N N . PRO B 1 40 ? 17.344 -13.68 -16.047 1 89.81 40 PRO B N 1
ATOM 1564 C CA . PRO B 1 40 ? 16.031 -14.18 -16.484 1 89.81 40 PRO B CA 1
ATOM 1565 C C . PRO B 1 40 ? 15.883 -15.68 -16.281 1 89.81 40 PRO B C 1
ATOM 1567 O O . PRO B 1 40 ? 14.82 -16.141 -15.844 1 89.81 40 PRO B O 1
ATOM 1570 N N . GLU B 1 41 ? 16.891 -16.469 -16.578 1 90.88 41 GLU B N 1
ATOM 1571 C CA . GLU B 1 41 ? 16.859 -17.922 -16.453 1 90.88 41 GLU B CA 1
ATOM 1572 C C . GLU B 1 41 ? 16.672 -18.344 -15.008 1 90.88 41 GLU B C 1
ATOM 1574 O O . GLU B 1 41 ? 15.891 -19.25 -14.711 1 90.88 41 GLU B O 1
ATOM 1579 N N . ALA B 1 42 ? 17.359 -17.734 -14.156 1 90.56 42 ALA B N 1
ATOM 1580 C CA . ALA B 1 42 ? 17.297 -18.078 -12.742 1 90.56 42 ALA B CA 1
ATOM 1581 C C . ALA B 1 42 ? 15.914 -17.781 -12.172 1 90.56 42 ALA B C 1
ATOM 1583 O O . ALA B 1 42 ? 15.359 -18.594 -11.43 1 90.56 42 ALA B O 1
ATOM 1584 N N . LEU B 1 43 ? 15.352 -16.656 -12.539 1 88.56 43 LEU B N 1
ATOM 1585 C CA . LEU B 1 43 ? 14.047 -16.25 -12.023 1 88.56 43 LEU B CA 1
ATOM 1586 C C . LEU B 1 43 ? 12.938 -17.109 -12.609 1 88.56 43 LEU B C 1
ATOM 1588 O O . LEU B 1 43 ? 11.977 -17.453 -11.914 1 88.56 43 LEU B O 1
ATOM 1592 N N . ALA B 1 44 ? 13.078 -17.438 -13.844 1 86.19 44 ALA B N 1
ATOM 1593 C CA . ALA B 1 44 ? 12.094 -18.297 -14.492 1 86.19 44 ALA B CA 1
ATOM 1594 C C . ALA B 1 44 ? 12.117 -19.703 -13.891 1 86.19 44 ALA B C 1
ATOM 1596 O O . ALA B 1 44 ? 11.078 -20.375 -13.82 1 86.19 44 ALA B O 1
ATOM 1597 N N . ALA B 1 45 ? 13.242 -20.141 -13.414 1 88 45 ALA B N 1
ATOM 1598 C CA . ALA B 1 45 ? 13.422 -21.484 -12.867 1 88 45 ALA B CA 1
ATOM 1599 C C . ALA B 1 45 ? 12.859 -21.578 -11.453 1 88 45 ALA B C 1
ATOM 1601 O O . ALA B 1 45 ? 12.516 -22.672 -10.992 1 88 45 ALA B O 1
ATOM 1602 N N . ASP B 1 46 ? 12.719 -20.469 -10.797 1 88.88 46 ASP B N 1
ATOM 1603 C CA . ASP B 1 46 ? 12.281 -20.469 -9.406 1 88.88 46 ASP B CA 1
ATOM 1604 C C . ASP B 1 46 ? 11.055 -19.578 -9.211 1 88.88 46 ASP B C 1
ATOM 1606 O O . ASP B 1 46 ? 11.086 -18.625 -8.43 1 88.88 46 ASP B O 1
ATOM 1610 N N . ARG B 1 47 ? 10 -19.953 -9.758 1 83.69 47 ARG B N 1
ATOM 1611 C CA . ARG B 1 47 ? 8.766 -19.188 -9.695 1 83.69 47 ARG B CA 1
ATOM 1612 C C . ARG B 1 47 ? 8.211 -19.156 -8.273 1 83.69 47 ARG B C 1
ATOM 1614 O O . ARG B 1 47 ? 7.68 -18.125 -7.832 1 83.69 47 ARG B O 1
ATOM 1621 N N . GLU B 1 48 ? 8.336 -20.25 -7.633 1 85.12 48 GLU B N 1
ATOM 1622 C CA . GLU B 1 48 ? 7.871 -20.312 -6.25 1 85.12 48 GLU B CA 1
ATOM 1623 C C . GLU B 1 48 ? 8.656 -19.359 -5.355 1 85.12 48 GLU B C 1
ATOM 1625 O O . GLU B 1 48 ? 8.086 -18.688 -4.496 1 85.12 48 GLU B O 1
ATOM 1630 N N . GLY B 1 49 ? 9.961 -19.375 -5.57 1 89.75 49 GLY B N 1
ATOM 1631 C CA . GLY B 1 49 ? 10.797 -18.438 -4.832 1 89.75 49 GLY B CA 1
ATOM 1632 C C . GLY B 1 49 ? 10.453 -16.984 -5.102 1 89.75 49 GLY B C 1
ATOM 1633 O O . GLY B 1 49 ? 10.422 -16.172 -4.18 1 89.75 49 GLY B O 1
ATOM 1634 N N . LEU B 1 50 ? 10.18 -16.719 -6.332 1 89.25 50 LEU B N 1
ATOM 1635 C CA . LEU B 1 50 ? 9.805 -15.359 -6.719 1 89.25 50 LEU B CA 1
ATOM 1636 C C . LEU B 1 50 ? 8.484 -14.961 -6.07 1 89.25 50 LEU B C 1
ATOM 1638 O O . LEU B 1 50 ? 8.344 -13.836 -5.582 1 89.25 50 LEU B O 1
ATOM 1642 N N . GLN B 1 51 ? 7.602 -15.805 -6.039 1 86.25 51 GLN B N 1
ATOM 1643 C CA . GLN B 1 51 ? 6.316 -15.539 -5.402 1 86.25 51 GLN B CA 1
ATOM 1644 C C . GLN B 1 51 ? 6.48 -15.305 -3.904 1 86.25 51 GLN B C 1
ATOM 1646 O O . GLN B 1 51 ? 5.832 -14.422 -3.334 1 86.25 51 GLN B O 1
ATOM 1651 N N . ASN B 1 52 ? 7.266 -16.125 -3.309 1 89.31 52 ASN B N 1
ATOM 1652 C CA . ASN B 1 52 ? 7.559 -15.93 -1.892 1 89.31 52 ASN B CA 1
ATOM 1653 C C . ASN B 1 52 ? 8.188 -14.562 -1.628 1 89.31 52 ASN B C 1
ATOM 1655 O O . ASN B 1 52 ? 7.812 -13.875 -0.679 1 89.31 52 ASN B O 1
ATOM 1659 N N . PHE B 1 53 ? 9.141 -14.25 -2.488 1 93.88 53 PHE B N 1
ATOM 1660 C CA . PHE B 1 53 ? 9.773 -12.938 -2.389 1 93.88 53 PHE B CA 1
ATOM 1661 C C . PHE B 1 53 ? 8.727 -11.828 -2.459 1 93.88 53 PHE B C 1
ATOM 1663 O O . PHE B 1 53 ? 8.742 -10.898 -1.65 1 93.88 53 PHE B O 1
ATOM 1670 N N . CYS B 1 54 ? 7.852 -11.945 -3.398 1 90.81 54 CYS B N 1
ATOM 1671 C CA . CYS B 1 54 ? 6.812 -10.938 -3.568 1 90.81 54 CYS B CA 1
ATOM 1672 C C . CYS B 1 54 ? 5.934 -10.844 -2.328 1 90.81 54 CYS B C 1
ATOM 1674 O O . CYS B 1 54 ? 5.531 -9.75 -1.924 1 90.81 54 CYS B O 1
ATOM 1676 N N . GLY B 1 55 ? 5.59 -11.898 -1.703 1 90.06 55 GLY B N 1
ATOM 1677 C CA . GLY B 1 55 ? 4.836 -11.906 -0.459 1 90.06 55 GLY B CA 1
ATOM 1678 C C . GLY B 1 55 ? 5.531 -11.148 0.66 1 90.06 55 GLY B C 1
ATOM 1679 O O . GLY B 1 55 ? 4.91 -10.336 1.349 1 90.06 55 GLY B O 1
ATOM 1680 N N . ILE B 1 56 ? 6.781 -11.43 0.82 1 93.75 56 ILE B N 1
ATOM 1681 C CA . ILE B 1 56 ? 7.57 -10.766 1.851 1 93.75 56 ILE B CA 1
ATOM 1682 C C . ILE B 1 56 ? 7.672 -9.273 1.535 1 93.75 56 ILE B C 1
ATOM 1684 O O . ILE B 1 56 ? 7.574 -8.438 2.434 1 93.75 56 ILE B O 1
ATOM 1688 N N . LEU B 1 57 ? 7.887 -8.977 0.251 1 95.38 57 LEU B N 1
ATOM 1689 C CA . LEU B 1 57 ? 7.98 -7.602 -0.215 1 95.38 57 LEU B CA 1
ATOM 1690 C C . LEU B 1 57 ? 6.734 -6.809 0.174 1 95.38 57 LEU B C 1
ATOM 1692 O O . LEU B 1 57 ? 6.84 -5.73 0.763 1 95.38 57 LEU B O 1
ATOM 1696 N N . VAL B 1 58 ? 5.586 -7.277 -0.089 1 93.19 58 VAL B N 1
ATOM 1697 C CA . VAL B 1 58 ? 4.32 -6.609 0.19 1 93.19 58 VAL B CA 1
ATOM 1698 C C . VAL B 1 58 ? 4.145 -6.445 1.698 1 93.19 58 VAL B C 1
ATOM 1700 O O . VAL B 1 58 ? 3.73 -5.383 2.17 1 93.19 58 VAL B O 1
ATOM 1703 N N . ASP B 1 59 ? 4.457 -7.465 2.451 1 92 59 ASP B N 1
ATOM 1704 C CA . ASP B 1 59 ? 4.355 -7.402 3.906 1 92 59 ASP B CA 1
ATOM 1705 C C . ASP B 1 59 ? 5.254 -6.305 4.473 1 92 59 ASP B C 1
ATOM 1707 O O . ASP B 1 59 ? 4.84 -5.543 5.348 1 92 59 ASP B O 1
ATOM 1711 N N . TYR B 1 60 ? 6.406 -6.285 3.971 1 95.81 60 TYR B N 1
ATOM 1712 C CA . TYR B 1 60 ? 7.375 -5.309 4.457 1 95.81 60 TYR B CA 1
ATOM 1713 C C . TYR B 1 60 ? 6.926 -3.889 4.145 1 95.81 60 TYR B C 1
ATOM 1715 O O . TYR B 1 60 ? 6.895 -3.031 5.035 1 95.81 60 TYR B O 1
ATOM 1723 N N . VAL B 1 61 ? 6.605 -3.627 2.877 1 95.94 61 VAL B N 1
ATOM 1724 C CA . VAL B 1 61 ? 6.227 -2.281 2.457 1 95.94 61 VAL B CA 1
ATOM 1725 C C . VAL B 1 61 ? 4.926 -1.872 3.146 1 95.94 61 VAL B C 1
ATOM 1727 O O . VAL B 1 61 ? 4.766 -0.716 3.545 1 95.94 61 VAL B O 1
ATOM 1730 N N . SER B 1 62 ? 3.973 -2.752 3.322 1 92.75 62 SER B N 1
ATOM 1731 C CA . SER B 1 62 ? 2.699 -2.467 3.979 1 92.75 62 SER B CA 1
ATOM 1732 C C . SER B 1 62 ? 2.904 -2.109 5.445 1 92.75 62 SER B C 1
ATOM 1734 O O . SER B 1 62 ? 2.328 -1.137 5.941 1 92.75 62 SER B O 1
ATOM 1736 N N . ALA B 1 63 ? 3.676 -2.92 6.129 1 93.44 63 ALA B N 1
ATOM 1737 C CA . ALA B 1 63 ? 3.953 -2.648 7.535 1 93.44 63 ALA B CA 1
ATOM 1738 C C . ALA B 1 63 ? 4.586 -1.271 7.715 1 93.44 63 ALA B C 1
ATOM 1740 O O . ALA B 1 63 ? 4.281 -0.563 8.68 1 93.44 63 ALA B O 1
ATOM 1741 N N . GLY B 1 64 ? 5.469 -0.909 6.883 1 94.81 64 GLY B N 1
ATOM 1742 C CA . GLY B 1 64 ? 6.039 0.428 6.914 1 94.81 64 GLY B CA 1
ATOM 1743 C C . GLY B 1 64 ? 4.996 1.525 6.816 1 94.81 64 GLY B C 1
ATOM 1744 O O . GLY B 1 64 ? 4.867 2.35 7.727 1 94.81 64 GLY B O 1
ATOM 1745 N N . HIS B 1 65 ? 4.176 1.502 5.832 1 91.81 65 HIS B N 1
ATOM 1746 C CA . HIS B 1 65 ? 3.207 2.547 5.52 1 91.81 65 HIS B CA 1
ATOM 1747 C C . HIS B 1 65 ? 2.064 2.561 6.527 1 91.81 65 HIS B C 1
ATOM 1749 O O . HIS B 1 65 ? 1.597 3.629 6.93 1 91.81 65 HIS B O 1
ATOM 1755 N N . PHE B 1 66 ? 1.628 1.399 6.984 1 90.12 66 PHE B N 1
ATOM 1756 C CA . PHE B 1 66 ? 0.371 1.378 7.723 1 90.12 66 PHE B CA 1
ATOM 1757 C C . PHE B 1 66 ? 0.624 1.211 9.219 1 90.12 66 PHE B C 1
ATOM 1759 O O . PHE B 1 66 ? -0.306 1.295 10.023 1 90.12 66 PHE B O 1
ATOM 1766 N N . GLU B 1 67 ? 1.86 0.958 9.648 1 91.94 67 GLU B N 1
ATOM 1767 C CA . GLU B 1 67 ? 2.139 0.762 11.062 1 91.94 67 GLU B CA 1
ATOM 1768 C C . GLU B 1 67 ? 3.33 1.603 11.516 1 91.94 67 GLU B C 1
ATOM 1770 O O . GLU B 1 67 ? 3.18 2.523 12.32 1 91.94 67 GLU B O 1
ATOM 1775 N N . VAL B 1 68 ? 4.434 1.369 10.922 1 93.69 68 VAL B N 1
ATOM 1776 C CA . VAL B 1 68 ? 5.684 1.927 11.422 1 93.69 68 VAL B CA 1
ATOM 1777 C C . VAL B 1 68 ? 5.691 3.441 11.219 1 93.69 68 VAL B C 1
ATOM 1779 O O . VAL B 1 68 ? 5.973 4.195 12.156 1 93.69 68 VAL B O 1
ATOM 1782 N N . TYR B 1 69 ? 5.387 3.924 10.016 1 92.31 69 TYR B N 1
ATOM 1783 C CA . TYR B 1 69 ? 5.398 5.355 9.734 1 92.31 69 TYR B CA 1
ATOM 1784 C C . TYR B 1 69 ? 4.41 6.094 10.625 1 92.31 69 TYR B C 1
ATOM 1786 O O . TYR B 1 69 ? 4.699 7.195 11.102 1 92.31 69 TYR B O 1
ATOM 1794 N N . GLU B 1 70 ? 3.314 5.5 10.758 1 88.62 70 GLU B N 1
ATOM 1795 C CA . GLU B 1 70 ? 2.309 6.098 11.633 1 88.62 70 GLU B CA 1
ATOM 1796 C C . GLU B 1 70 ? 2.818 6.215 13.062 1 88.62 70 GLU B C 1
ATOM 1798 O O . GLU B 1 70 ? 2.678 7.262 13.695 1 88.62 70 GLU B O 1
ATOM 1803 N N . GLN B 1 71 ? 3.344 5.141 13.547 1 89.12 71 GLN B N 1
ATOM 1804 C CA . GLN B 1 71 ? 3.869 5.137 14.906 1 89.12 71 GLN B CA 1
ATOM 1805 C C . GLN B 1 71 ? 4.957 6.195 15.078 1 89.12 71 GLN B C 1
ATOM 1807 O O . GLN B 1 71 ? 4.984 6.906 16.094 1 89.12 71 GLN B O 1
ATOM 1812 N N . LEU B 1 72 ? 5.875 6.293 14.18 1 90.44 72 LEU B N 1
ATOM 1813 C CA . LEU B 1 72 ? 6.949 7.277 14.219 1 90.44 72 LEU B CA 1
ATOM 1814 C C . LEU B 1 72 ? 6.391 8.695 14.188 1 90.44 72 LEU B C 1
ATOM 1816 O O . LEU B 1 72 ? 6.859 9.57 14.914 1 90.44 72 LEU B O 1
ATOM 1820 N N . GLY B 1 73 ? 5.445 8.945 13.352 1 88.25 73 GLY B N 1
ATOM 1821 C CA . GLY B 1 73 ? 4.793 10.242 13.289 1 88.25 73 GLY B CA 1
ATOM 1822 C C . GLY B 1 73 ? 4.113 10.633 14.586 1 88.25 73 GLY B C 1
ATOM 1823 O O . GLY B 1 73 ? 4.23 11.773 15.031 1 88.25 73 GLY B O 1
ATOM 1824 N N . ASP B 1 74 ? 3.369 9.656 15.133 1 86.62 74 ASP B N 1
ATOM 1825 C CA . ASP B 1 74 ? 2.689 9.898 16.406 1 86.62 74 ASP B CA 1
ATOM 1826 C C . ASP B 1 74 ? 3.689 10.266 17.5 1 86.62 74 ASP B C 1
ATOM 1828 O O . ASP B 1 74 ? 3.436 11.164 18.297 1 86.62 74 ASP B O 1
ATOM 1832 N N . GLU B 1 75 ? 4.734 9.531 17.531 1 85.69 75 GLU B N 1
ATOM 1833 C CA . GLU B 1 75 ? 5.773 9.812 18.516 1 85.69 75 GLU B CA 1
ATOM 1834 C C . GLU B 1 75 ? 6.348 11.211 18.344 1 85.69 75 GLU B C 1
ATOM 1836 O O . GLU B 1 75 ? 6.539 11.945 19.312 1 85.69 75 GLU B O 1
ATOM 1841 N N . ALA B 1 76 ? 6.641 11.547 17.156 1 88.19 76 ALA B N 1
ATOM 1842 C CA . ALA B 1 76 ? 7.176 12.875 16.875 1 88.19 76 ALA B CA 1
ATOM 1843 C C . ALA B 1 76 ? 6.184 13.961 17.281 1 88.19 76 ALA B C 1
ATOM 1845 O O . ALA B 1 76 ? 6.578 14.992 17.828 1 88.19 76 ALA B O 1
ATOM 1846 N N . ARG B 1 77 ? 4.938 13.734 16.984 1 87.19 77 ARG B N 1
ATOM 1847 C CA . ARG B 1 77 ? 3.902 14.703 17.344 1 87.19 77 ARG B CA 1
ATOM 1848 C C . ARG B 1 77 ? 3.773 14.828 18.859 1 87.19 77 ARG B C 1
ATOM 1850 O O . ARG B 1 77 ? 3.584 15.922 19.391 1 87.19 77 ARG B O 1
ATOM 1857 N N . ALA B 1 78 ? 3.846 13.734 19.562 1 86.75 78 ALA B N 1
ATOM 1858 C CA . ALA B 1 78 ? 3.746 13.727 21.031 1 86.75 78 ALA B CA 1
ATOM 1859 C C . ALA B 1 78 ? 4.855 14.562 21.656 1 86.75 78 ALA B C 1
ATOM 1861 O O . ALA B 1 78 ? 4.66 15.172 22.703 1 86.75 78 ALA B O 1
ATOM 1862 N N . PHE B 1 79 ? 5.93 14.656 21.016 1 87.81 79 PHE B N 1
ATOM 1863 C CA . PHE B 1 79 ? 7.066 15.398 21.547 1 87.81 79 PHE B CA 1
ATOM 1864 C C . PHE B 1 79 ? 7.195 16.75 20.844 1 87.81 79 PHE B C 1
ATOM 1866 O O . PHE B 1 79 ? 8.219 17.422 20.969 1 87.81 79 PHE B O 1
ATOM 1873 N N . ASN B 1 80 ? 6.238 17.078 20.062 1 88.25 80 ASN B N 1
ATOM 1874 C CA . ASN B 1 80 ? 6.184 18.344 19.344 1 88.25 80 ASN B CA 1
ATOM 1875 C C . ASN B 1 80 ? 7.426 18.562 18.484 1 88.25 80 ASN B C 1
ATOM 1877 O O . ASN B 1 80 ? 7.992 19.656 18.469 1 88.25 80 ASN B O 1
ATOM 1881 N N . ASP B 1 81 ? 7.879 17.5 17.953 1 89.12 81 ASP B N 1
ATOM 1882 C CA . ASP B 1 81 ? 9.055 17.562 17.094 1 89.12 81 ASP B CA 1
ATOM 1883 C C . ASP B 1 81 ? 8.672 17.984 15.68 1 89.12 81 ASP B C 1
ATOM 1885 O O . ASP B 1 81 ? 8.742 17.203 14.734 1 89.12 81 ASP B O 1
ATOM 1889 N N . GLU B 1 82 ? 8.539 19.203 15.5 1 89.31 82 GLU B N 1
ATOM 1890 C CA . GLU B 1 82 ? 8.086 19.766 14.227 1 89.31 82 GLU B CA 1
ATOM 1891 C C . GLU B 1 82 ? 9.148 19.594 13.148 1 89.31 82 GLU B C 1
ATOM 1893 O O . GLU B 1 82 ? 8.828 19.344 11.984 1 89.31 82 GLU B O 1
ATOM 1898 N N . ARG B 1 83 ? 10.375 19.797 13.602 1 89.44 83 ARG B N 1
ATOM 1899 C CA . ARG B 1 83 ? 11.477 19.672 12.648 1 89.44 83 ARG B CA 1
ATOM 1900 C C . ARG B 1 83 ? 11.555 18.266 12.078 1 89.44 83 ARG B C 1
ATOM 1902 O O . ARG B 1 83 ? 11.742 18.094 10.875 1 89.44 83 ARG B O 1
ATOM 1909 N N . GLY B 1 84 ? 11.438 17.297 12.906 1 90.44 84 GLY B N 1
ATOM 1910 C CA . GLY B 1 84 ? 11.422 15.914 12.469 1 90.44 84 GLY B CA 1
ATOM 1911 C C . GLY B 1 84 ? 10.281 15.602 11.516 1 90.44 84 GLY B C 1
ATOM 1912 O O . GLY B 1 84 ? 10.469 14.906 10.516 1 90.44 84 GLY B O 1
ATOM 1913 N N . LEU B 1 85 ? 9.141 16.109 11.828 1 90.94 85 LEU B N 1
ATOM 1914 C CA . LEU B 1 85 ? 7.965 15.875 11 1 90.94 85 LEU B CA 1
ATOM 1915 C C . LEU B 1 85 ? 8.125 16.531 9.633 1 90.94 85 LEU B C 1
ATOM 1917 O O . LEU B 1 85 ? 7.73 15.953 8.617 1 90.94 85 LEU B O 1
ATOM 1921 N N . GLU B 1 86 ? 8.711 17.656 9.656 1 91.75 86 GLU B N 1
ATOM 1922 C CA . GLU B 1 86 ? 8.961 18.344 8.398 1 91.75 86 GLU B CA 1
ATOM 1923 C C . GLU B 1 86 ? 9.93 17.562 7.52 1 91.75 86 GLU B C 1
ATOM 1925 O O . GLU B 1 86 ? 9.719 17.438 6.309 1 91.75 86 GLU B O 1
ATOM 1930 N N . LEU B 1 87 ? 10.977 17.109 8.109 1 91.44 87 LEU B N 1
ATOM 1931 C CA . LEU B 1 87 ? 11.938 16.312 7.367 1 91.44 87 LEU B CA 1
ATOM 1932 C C . LEU B 1 87 ? 11.289 15.039 6.824 1 91.44 87 LEU B C 1
ATOM 1934 O O . LEU B 1 87 ? 11.523 14.656 5.676 1 91.44 87 LEU B O 1
ATOM 1938 N N . ALA B 1 88 ? 10.477 14.43 7.637 1 91.94 88 ALA B N 1
ATOM 1939 C CA . ALA B 1 88 ? 9.766 13.227 7.203 1 91.94 88 ALA B CA 1
ATOM 1940 C C . ALA B 1 88 ? 8.898 13.523 5.977 1 91.94 88 ALA B C 1
ATOM 1942 O O . ALA B 1 88 ? 8.812 12.703 5.062 1 91.94 88 ALA B O 1
ATOM 1943 N N . ASP B 1 89 ? 8.312 14.648 5.973 1 90.06 89 ASP B N 1
ATOM 1944 C CA . ASP B 1 89 ? 7.449 15.055 4.871 1 90.06 89 ASP B CA 1
ATOM 1945 C C . ASP B 1 89 ? 8.227 15.148 3.562 1 90.06 89 ASP B C 1
ATOM 1947 O O . ASP B 1 89 ? 7.656 15.016 2.479 1 90.06 89 ASP B O 1
ATOM 1951 N N . THR B 1 90 ? 9.492 15.352 3.658 1 92.75 90 THR B N 1
ATOM 1952 C CA . THR B 1 90 ? 10.32 15.438 2.461 1 92.75 90 THR B CA 1
ATOM 1953 C C . THR B 1 90 ? 10.766 14.047 2.012 1 92.75 90 THR B C 1
ATOM 1955 O O . THR B 1 90 ? 11.164 13.867 0.861 1 92.75 90 THR B O 1
ATOM 1958 N N . ILE B 1 91 ? 10.695 13.07 2.861 1 95.44 91 ILE B N 1
ATOM 1959 C CA . ILE B 1 91 ? 11.164 11.711 2.602 1 95.44 91 ILE B CA 1
ATOM 1960 C C . ILE B 1 91 ? 10.008 10.859 2.072 1 95.44 91 ILE B C 1
ATOM 1962 O O . ILE B 1 91 ? 10.195 10.039 1.17 1 95.44 91 ILE B O 1
ATOM 1966 N N . TYR B 1 92 ? 8.766 11.078 2.523 1 93.56 92 TYR B N 1
ATOM 1967 C CA . TYR B 1 92 ? 7.605 10.234 2.277 1 93.56 92 TYR B CA 1
ATOM 1968 C C . TYR B 1 92 ? 7.293 10.156 0.787 1 93.56 92 TYR B C 1
ATOM 1970 O O . TYR B 1 92 ? 7.008 9.07 0.262 1 93.56 92 TYR B O 1
ATOM 1978 N N . PRO B 1 93 ? 7.414 11.273 0.061 1 93.12 93 PRO B N 1
ATOM 1979 C CA . PRO B 1 93 ? 7.082 11.195 -1.364 1 93.12 93 PRO B CA 1
ATOM 1980 C C . PRO B 1 93 ? 7.977 10.211 -2.123 1 93.12 93 PRO B C 1
ATOM 1982 O O . PRO B 1 93 ? 7.496 9.469 -2.98 1 93.12 93 PRO B O 1
ATOM 1985 N N . ARG B 1 94 ? 9.273 10.273 -1.807 1 95.75 94 ARG B N 1
ATOM 1986 C CA . ARG B 1 94 ? 10.18 9.336 -2.467 1 95.75 94 ARG B CA 1
ATOM 1987 C C . ARG B 1 94 ? 9.867 7.895 -2.062 1 95.75 94 ARG B C 1
ATOM 1989 O O . ARG B 1 94 ? 9.906 6.988 -2.896 1 95.75 94 ARG B O 1
ATOM 1996 N N . LEU B 1 95 ? 9.516 7.656 -0.829 1 96.38 95 LEU B N 1
ATOM 1997 C CA . LEU B 1 95 ? 9.109 6.336 -0.364 1 96.38 95 LEU B CA 1
ATOM 1998 C C . LEU B 1 95 ? 7.855 5.867 -1.098 1 96.38 95 LEU B C 1
ATOM 2000 O O . LEU B 1 95 ? 7.734 4.688 -1.439 1 96.38 95 LEU B O 1
ATOM 2004 N N . ASP B 1 96 ? 6.949 6.762 -1.343 1 93.94 96 ASP B N 1
ATOM 2005 C CA . ASP B 1 96 ? 5.723 6.426 -2.062 1 93.94 96 ASP B CA 1
ATOM 2006 C C . ASP B 1 96 ? 6.031 5.949 -3.479 1 93.94 96 ASP B C 1
ATOM 2008 O O . ASP B 1 96 ? 5.441 4.977 -3.955 1 93.94 96 ASP B O 1
ATOM 2012 N N . VAL B 1 97 ? 6.914 6.617 -4.152 1 94.5 97 VAL B N 1
ATOM 2013 C CA . VAL B 1 97 ? 7.293 6.258 -5.516 1 94.5 97 VAL B CA 1
ATOM 2014 C C . VAL B 1 97 ? 7.883 4.852 -5.535 1 94.5 97 VAL B C 1
ATOM 2016 O O . VAL B 1 97 ? 7.531 4.035 -6.395 1 94.5 97 VAL B O 1
ATOM 2019 N N . ILE B 1 98 ? 8.773 4.613 -4.621 1 96.62 98 ILE B N 1
ATOM 2020 C CA . ILE B 1 98 ? 9.406 3.299 -4.555 1 96.62 98 ILE B CA 1
ATOM 2021 C C . ILE B 1 98 ? 8.359 2.236 -4.234 1 96.62 98 ILE B C 1
ATOM 2023 O O . ILE B 1 98 ? 8.391 1.135 -4.789 1 96.62 98 ILE B O 1
ATOM 2027 N N . THR B 1 99 ? 7.398 2.529 -3.303 1 96.06 99 THR B N 1
ATOM 2028 C CA . THR B 1 99 ? 6.316 1.605 -2.973 1 96.06 99 THR B CA 1
ATOM 2029 C C . THR B 1 99 ? 5.484 1.285 -4.211 1 96.06 99 THR B C 1
ATOM 2031 O O . THR B 1 99 ? 5.133 0.127 -4.445 1 96.06 99 THR B O 1
ATOM 2034 N N . LYS B 1 100 ? 5.184 2.277 -4.988 1 93.25 100 LYS B N 1
ATOM 2035 C CA . LYS B 1 100 ? 4.422 2.061 -6.215 1 93.25 100 LYS B CA 1
ATOM 2036 C C . LYS B 1 100 ? 5.148 1.102 -7.152 1 93.25 100 LYS B C 1
ATOM 2038 O O . LYS B 1 100 ? 4.535 0.201 -7.727 1 93.25 100 LYS B O 1
ATOM 2043 N N . PHE B 1 101 ? 6.414 1.32 -7.301 1 94.75 101 PHE B N 1
ATOM 2044 C CA . PHE B 1 101 ? 7.199 0.415 -8.133 1 94.75 101 PHE B CA 1
ATOM 2045 C C . PHE B 1 101 ? 7.141 -1.008 -7.586 1 94.75 101 PHE B C 1
ATOM 2047 O O . PHE B 1 101 ? 6.965 -1.962 -8.344 1 94.75 101 PHE B O 1
ATOM 2054 N N . ALA B 1 102 ? 7.32 -1.163 -6.277 1 96.06 102 ALA B N 1
ATOM 2055 C CA . ALA B 1 102 ? 7.305 -2.471 -5.629 1 96.06 102 ALA B CA 1
ATOM 2056 C C . ALA B 1 102 ? 5.973 -3.182 -5.852 1 96.06 102 ALA B C 1
ATOM 2058 O O . ALA B 1 102 ? 5.945 -4.371 -6.172 1 96.06 102 ALA B O 1
ATOM 2059 N N . LEU B 1 103 ? 4.883 -2.463 -5.68 1 92.88 103 LEU B N 1
ATOM 2060 C CA . LEU B 1 103 ? 3.561 -3.057 -5.84 1 92.88 103 LEU B CA 1
ATOM 2061 C C . LEU B 1 103 ? 3.293 -3.406 -7.301 1 92.88 103 LEU B C 1
ATOM 2063 O O . LEU B 1 103 ? 2.641 -4.41 -7.594 1 92.88 103 LEU B O 1
ATOM 2067 N N . THR B 1 104 ? 3.799 -2.59 -8.227 1 89.75 104 THR B N 1
ATOM 2068 C CA . THR B 1 104 ? 3.684 -2.904 -9.648 1 89.75 104 THR B CA 1
ATOM 2069 C C . THR B 1 104 ? 4.449 -4.18 -9.984 1 89.75 104 THR B C 1
ATOM 2071 O O . THR B 1 104 ? 3.975 -5.008 -10.766 1 89.75 104 THR B O 1
ATOM 2074 N N . PHE B 1 105 ? 5.641 -4.27 -9.461 1 92.19 105 PHE B N 1
ATOM 2075 C CA . PHE B 1 105 ? 6.418 -5.488 -9.656 1 92.19 105 PHE B CA 1
ATOM 2076 C C . PHE B 1 105 ? 5.668 -6.703 -9.125 1 92.19 105 PHE B C 1
ATOM 2078 O O . PHE B 1 105 ? 5.617 -7.742 -9.789 1 92.19 105 PHE B O 1
ATOM 2085 N N . ASN B 1 106 ? 5.141 -6.539 -7.941 1 89.56 106 ASN B N 1
ATOM 2086 C CA . ASN B 1 106 ? 4.344 -7.613 -7.355 1 89.56 106 ASN B CA 1
ATOM 2087 C C . ASN B 1 106 ? 3.199 -8.023 -8.273 1 89.56 106 ASN B C 1
ATOM 2089 O O . ASN B 1 106 ? 2.951 -9.219 -8.461 1 89.56 106 ASN B O 1
ATOM 2093 N N . ASP B 1 107 ? 2.51 -7.066 -8.828 1 84.38 107 ASP B N 1
ATOM 2094 C CA . ASP B 1 107 ? 1.385 -7.305 -9.727 1 84.38 107 ASP B CA 1
ATOM 2095 C C . ASP B 1 107 ? 1.827 -8.078 -10.961 1 84.38 107 ASP B C 1
ATOM 2097 O O . ASP B 1 107 ? 1.108 -8.961 -11.445 1 84.38 107 ASP B O 1
ATOM 2101 N N . ARG B 1 108 ? 2.883 -7.703 -11.414 1 83.56 108 ARG B N 1
ATOM 2102 C CA . ARG B 1 108 ? 3.41 -8.391 -12.594 1 83.56 108 ARG B CA 1
ATOM 2103 C C . ARG B 1 108 ? 3.709 -9.852 -12.289 1 83.56 108 ARG B C 1
ATOM 2105 O O . ARG B 1 108 ? 3.43 -10.727 -13.102 1 83.56 108 ARG B O 1
ATOM 2112 N N . CYS B 1 109 ? 4.285 -10.086 -11.195 1 82.69 109 CYS B N 1
ATOM 2113 C CA . CYS B 1 109 ? 4.633 -11.453 -10.812 1 82.69 109 CYS B CA 1
ATOM 2114 C C . CYS B 1 109 ? 3.381 -12.297 -10.594 1 82.69 109 CYS B C 1
ATOM 2116 O O . CYS B 1 109 ? 3.383 -13.492 -10.867 1 82.69 109 CYS B O 1
ATOM 2118 N N . ASP B 1 110 ? 2.326 -11.773 -10.148 1 74.94 110 ASP B N 1
ATOM 2119 C CA . ASP B 1 110 ? 1.073 -12.477 -9.883 1 74.94 110 ASP B CA 1
ATOM 2120 C C . ASP B 1 110 ? 0.384 -12.883 -11.18 1 74.94 110 ASP B C 1
ATOM 2122 O O . ASP B 1 110 ? -0.221 -13.961 -11.258 1 74.94 110 ASP B O 1
ATOM 2126 N N . LYS B 1 111 ? 0.325 -11.953 -12.109 1 67.38 111 LYS B N 1
ATOM 2127 C CA . LYS B 1 111 ? -0.39 -12.188 -13.359 1 67.38 111 LYS B CA 1
ATOM 2128 C C . LYS B 1 111 ? 0.368 -13.164 -14.25 1 67.38 111 LYS B C 1
ATOM 2130 O O . LYS B 1 111 ? -0.11 -13.531 -15.328 1 67.38 111 LYS B O 1
ATOM 2135 N N . GLY B 1 112 ? 1.317 -13.844 -13.664 1 61.78 112 GLY B N 1
ATOM 2136 C CA . GLY B 1 112 ? 2.039 -14.82 -14.469 1 61.78 112 GLY B CA 1
ATOM 2137 C C . GLY B 1 112 ? 2.707 -14.211 -15.688 1 61.78 112 GLY B C 1
ATOM 2138 O O . GLY B 1 112 ? 3.117 -14.93 -16.609 1 61.78 112 GLY B O 1
ATOM 2139 N N . ASP B 1 113 ? 2.365 -12.961 -15.984 1 56.25 113 ASP B N 1
ATOM 2140 C CA . ASP B 1 113 ? 3.027 -12.375 -17.141 1 56.25 113 ASP B CA 1
ATOM 2141 C C . ASP B 1 113 ? 4.547 -12.391 -16.984 1 56.25 113 ASP B C 1
ATOM 2143 O O . ASP B 1 113 ? 5.254 -11.609 -17.625 1 56.25 113 ASP B O 1
ATOM 2147 N N . CYS B 1 114 ? 4.867 -13.141 -16.031 1 56.38 114 CYS B N 1
ATOM 2148 C CA . CYS B 1 114 ? 6.309 -13.367 -15.961 1 56.38 114 CYS B CA 1
ATOM 2149 C C . CYS B 1 114 ? 6.797 -14.125 -17.188 1 56.38 114 CYS B C 1
ATOM 2151 O O . CYS B 1 114 ? 7.859 -14.75 -17.156 1 56.38 114 CYS B O 1
ATOM 2153 N N . SER B 1 115 ? 5.836 -14.031 -18.172 1 60.22 115 SER B N 1
ATOM 2154 C CA . SER B 1 115 ? 6.199 -14.766 -19.391 1 60.22 115 SER B CA 1
ATOM 2155 C C . SER B 1 115 ? 7.43 -14.156 -20.062 1 60.22 115 SER B C 1
ATOM 2157 O O . SER B 1 115 ? 8.18 -14.859 -20.734 1 60.22 115 SER B O 1
ATOM 2159 N N . ASP B 1 116 ? 7.582 -12.961 -19.797 1 79.12 116 ASP B N 1
ATOM 2160 C CA . ASP B 1 116 ? 8.82 -12.398 -20.328 1 79.12 116 ASP B CA 1
ATOM 2161 C C . ASP B 1 116 ? 9.898 -12.32 -19.25 1 79.12 116 ASP B C 1
ATOM 2163 O O . ASP B 1 116 ? 10.062 -11.289 -18.594 1 79.12 116 ASP B O 1
ATOM 2167 N N . ALA B 1 117 ? 10.602 -13.297 -19.156 1 81.44 117 ALA B N 1
ATOM 2168 C CA . ALA B 1 117 ? 11.609 -13.5 -18.125 1 81.44 117 ALA B CA 1
ATOM 2169 C C . ALA B 1 117 ? 12.648 -12.383 -18.141 1 81.44 117 ALA B C 1
ATOM 2171 O O . ALA B 1 117 ? 13.164 -11.984 -17.094 1 81.44 117 ALA B O 1
ATOM 2172 N N . ALA B 1 118 ? 12.875 -11.859 -19.312 1 88.12 118 ALA B N 1
ATOM 2173 C CA . ALA B 1 118 ? 13.867 -10.797 -19.438 1 88.12 118 ALA B CA 1
ATOM 2174 C C . ALA B 1 118 ? 13.367 -9.5 -18.797 1 88.12 118 ALA B C 1
ATOM 2176 O O . ALA B 1 118 ? 14.133 -8.805 -18.125 1 88.12 118 ALA B O 1
ATOM 2177 N N . VAL B 1 119 ? 12.141 -9.227 -19.016 1 88.62 119 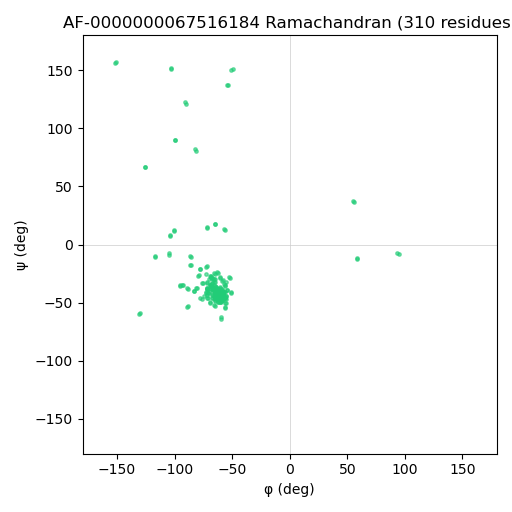VAL B N 1
ATOM 2178 C CA . VAL B 1 119 ? 11.547 -8.016 -18.453 1 88.62 119 VAL B CA 1
ATOM 2179 C C . VAL B 1 119 ? 11.477 -8.141 -16.922 1 88.62 119 VAL B C 1
ATOM 2181 O O . VAL B 1 119 ? 11.805 -7.203 -16.203 1 88.62 119 VAL B O 1
ATOM 2184 N N . VAL B 1 120 ? 11.07 -9.312 -16.5 1 90.12 120 VAL B N 1
ATOM 2185 C CA . VAL B 1 120 ? 10.961 -9.547 -15.07 1 90.12 120 VAL B CA 1
ATOM 2186 C C . VAL B 1 120 ? 12.328 -9.375 -14.406 1 90.12 120 VAL B C 1
ATOM 2188 O O . VAL B 1 120 ? 12.445 -8.742 -13.359 1 90.12 120 VAL B O 1
ATOM 2191 N N . ALA B 1 121 ? 13.305 -9.914 -15.055 1 92.56 121 ALA B N 1
ATOM 2192 C CA . ALA B 1 121 ? 14.656 -9.82 -14.508 1 92.56 121 ALA B CA 1
ATOM 2193 C C . ALA B 1 121 ? 15.117 -8.375 -14.43 1 92.56 121 ALA B C 1
ATOM 2195 O O . ALA B 1 121 ? 15.734 -7.965 -13.445 1 92.56 121 ALA B O 1
ATOM 2196 N N . LYS B 1 122 ? 14.883 -7.621 -15.445 1 94.12 122 LYS B N 1
ATOM 2197 C CA . LYS B 1 122 ? 15.25 -6.211 -15.469 1 94.12 122 LYS B CA 1
ATOM 2198 C C . LYS B 1 122 ? 14.57 -5.445 -14.336 1 94.12 122 LYS B C 1
ATOM 2200 O O . LYS B 1 122 ? 15.219 -4.688 -13.609 1 94.12 122 LYS B O 1
ATOM 2205 N N . GLU B 1 123 ? 13.328 -5.66 -14.188 1 93.56 123 GLU B N 1
ATOM 2206 C CA . GLU B 1 123 ? 12.562 -4.977 -13.141 1 93.56 123 GLU B CA 1
ATOM 2207 C C . GLU B 1 123 ? 12.992 -5.445 -11.75 1 93.56 123 GLU B C 1
ATOM 2209 O O . GLU B 1 123 ? 13 -4.66 -10.805 1 93.56 123 GLU B O 1
ATOM 2214 N N . PHE B 1 124 ? 13.273 -6.719 -11.711 1 94.62 124 PHE B N 1
ATOM 2215 C CA . PHE B 1 124 ? 13.75 -7.281 -10.453 1 94.62 124 PHE B CA 1
ATOM 2216 C C . PHE B 1 124 ? 15.039 -6.605 -10.008 1 94.62 124 PHE B C 1
ATOM 2218 O O . PHE B 1 124 ? 15.188 -6.234 -8.844 1 94.62 124 PHE B O 1
ATOM 2225 N N . ASN B 1 125 ? 15.922 -6.414 -10.867 1 95.69 125 ASN B N 1
ATOM 2226 C CA . ASN B 1 125 ? 17.188 -5.75 -10.578 1 95.69 125 ASN B CA 1
ATOM 2227 C C . ASN B 1 125 ? 16.984 -4.289 -10.195 1 95.69 125 ASN B C 1
ATOM 2229 O O . ASN B 1 125 ? 17.609 -3.795 -9.25 1 95.69 125 ASN B O 1
ATOM 2233 N N . GLN B 1 126 ? 16.156 -3.645 -10.93 1 96.5 126 GLN B N 1
ATOM 2234 C CA . GLN B 1 126 ? 15.828 -2.26 -10.602 1 96.5 126 GLN B CA 1
ATOM 2235 C C . GLN B 1 126 ? 15.203 -2.15 -9.211 1 96.5 126 GLN B C 1
ATOM 2237 O O . GLN B 1 126 ? 15.516 -1.229 -8.453 1 96.5 126 GLN B O 1
ATOM 2242 N N . LEU B 1 127 ? 14.312 -3.082 -8.93 1 96.75 127 LEU B N 1
ATOM 2243 C CA . LEU B 1 127 ? 13.688 -3.119 -7.613 1 96.75 127 LEU B CA 1
ATOM 2244 C C . LEU B 1 127 ? 14.742 -3.232 -6.516 1 96.75 127 LEU B C 1
ATOM 2246 O O . LEU B 1 127 ? 14.641 -2.572 -5.48 1 96.75 127 LEU B O 1
ATOM 2250 N N . GLY B 1 128 ? 15.742 -4.051 -6.754 1 96.25 128 GLY B N 1
ATOM 2251 C CA . GLY B 1 128 ? 16.812 -4.18 -5.785 1 96.25 128 GLY B CA 1
ATOM 2252 C C . GLY B 1 128 ? 17.5 -2.861 -5.48 1 96.25 128 GLY B C 1
ATOM 2253 O O . GLY B 1 128 ? 17.766 -2.543 -4.316 1 96.25 128 GLY B O 1
ATOM 2254 N N . GLN B 1 129 ? 17.75 -2.131 -6.457 1 96.06 129 GLN B N 1
ATOM 2255 C CA . GLN B 1 129 ? 18.375 -0.827 -6.293 1 96.06 129 GLN B CA 1
ATOM 2256 C C . GLN B 1 129 ? 17.469 0.134 -5.531 1 96.06 129 GLN B C 1
ATOM 2258 O O . GLN B 1 129 ? 17.922 0.837 -4.625 1 96.06 129 GLN B O 1
ATOM 2263 N N . LEU B 1 130 ? 16.281 0.108 -5.883 1 96.75 130 LEU B N 1
ATOM 2264 C CA . LEU B 1 130 ? 15.305 0.986 -5.238 1 96.75 130 LEU B CA 1
ATOM 2265 C C . LEU B 1 130 ? 15.109 0.602 -3.775 1 96.75 130 LEU B C 1
ATOM 2267 O O . LEU B 1 130 ? 14.922 1.471 -2.922 1 96.75 130 LEU B O 1
ATOM 2271 N N . LEU B 1 131 ? 15.117 -0.725 -3.521 1 96.56 131 LEU B N 1
ATOM 2272 C CA . LEU B 1 131 ? 15 -1.183 -2.141 1 96.56 131 LEU B CA 1
ATOM 2273 C C . LEU B 1 131 ? 16.188 -0.698 -1.306 1 96.56 131 LEU B C 1
ATOM 2275 O O . LEU B 1 131 ? 16.016 -0.321 -0.144 1 96.56 131 LEU B O 1
ATOM 2279 N N . HIS B 1 132 ? 17.344 -0.692 -1.882 1 94.75 132 HIS B N 1
ATOM 2280 C CA . HIS B 1 132 ? 18.5 -0.16 -1.184 1 94.75 132 HIS B CA 1
ATOM 2281 C C . HIS B 1 132 ? 18.297 1.305 -0.809 1 94.75 132 HIS B C 1
ATOM 2283 O O . HIS B 1 132 ? 18.578 1.705 0.322 1 94.75 132 HIS B O 1
ATOM 2289 N N . GLU B 1 133 ? 17.891 2.074 -1.746 1 95.62 133 GLU B N 1
ATOM 2290 C CA . GLU B 1 133 ? 17.578 3.473 -1.471 1 95.62 133 GLU B CA 1
ATOM 2291 C C . GLU B 1 133 ? 16.5 3.6 -0.395 1 95.62 133 GLU B C 1
ATOM 2293 O O . GLU B 1 133 ? 16.609 4.441 0.499 1 95.62 133 GLU B O 1
ATOM 2298 N N . ARG B 1 134 ? 15.445 2.818 -0.482 1 97.31 134 ARG B N 1
ATOM 2299 C CA . ARG B 1 134 ? 14.352 2.82 0.486 1 97.31 134 ARG B CA 1
ATOM 2300 C C . ARG B 1 134 ? 14.875 2.568 1.897 1 97.31 134 ARG B C 1
ATOM 2302 O O . ARG B 1 134 ? 14.445 3.23 2.848 1 97.31 134 ARG B O 1
ATOM 2309 N N . PHE B 1 135 ? 15.766 1.572 2.062 1 95.25 135 PHE B N 1
ATOM 2310 C CA . PHE B 1 135 ? 16.312 1.248 3.373 1 95.25 135 PHE B CA 1
ATOM 2311 C C . PHE B 1 135 ? 17.031 2.453 3.975 1 95.25 135 PHE B C 1
ATOM 2313 O O . PHE B 1 135 ? 16.859 2.75 5.16 1 95.25 135 PHE B O 1
ATOM 2320 N N . GLU B 1 136 ? 17.75 3.135 3.141 1 93.75 136 GLU B N 1
ATOM 2321 C CA . GLU B 1 136 ? 18.453 4.32 3.615 1 93.75 136 GLU B CA 1
ATOM 2322 C C . GLU B 1 136 ? 17.484 5.406 4.059 1 93.75 136 GLU B C 1
ATOM 2324 O O . GLU B 1 136 ? 17.672 6.035 5.102 1 93.75 136 GLU B O 1
ATOM 2329 N N . LEU B 1 137 ? 16.5 5.656 3.277 1 95.38 137 LEU B N 1
ATOM 2330 C CA . LEU B 1 137 ? 15.484 6.645 3.613 1 95.38 137 LEU B CA 1
ATOM 2331 C C . LEU B 1 137 ? 14.758 6.266 4.898 1 95.38 137 LEU B C 1
ATOM 2333 O O . LEU B 1 137 ? 14.492 7.121 5.742 1 95.38 137 LEU B O 1
ATOM 2337 N N . GLU B 1 138 ? 14.422 5.031 5.035 1 95 138 GLU B N 1
ATOM 2338 C CA . GLU B 1 138 ? 13.727 4.547 6.223 1 95 138 GLU B CA 1
ATOM 2339 C C . GLU B 1 138 ? 14.602 4.68 7.465 1 95 138 GLU B C 1
ATOM 2341 O O . GLU B 1 138 ? 14.109 5.02 8.547 1 95 138 GLU B O 1
ATOM 2346 N N . ASP B 1 139 ? 15.828 4.344 7.277 1 91.94 139 ASP B N 1
ATOM 2347 C CA . ASP B 1 139 ? 16.75 4.539 8.391 1 91.94 139 ASP B CA 1
ATOM 2348 C C . ASP B 1 139 ? 16.781 6 8.828 1 91.94 139 ASP B C 1
ATOM 2350 O O . ASP B 1 139 ? 16.828 6.297 10.023 1 91.94 139 ASP B O 1
ATOM 2354 N N . CYS B 1 140 ? 16.828 6.898 7.91 1 92.06 140 CYS B N 1
ATOM 2355 C CA . CYS B 1 140 ? 16.781 8.32 8.211 1 92.06 140 CYS B CA 1
ATOM 2356 C C . CYS B 1 140 ? 15.5 8.68 8.961 1 92.06 140 CYS B C 1
ATOM 2358 O O . CYS B 1 140 ? 15.523 9.453 9.914 1 92.06 140 CYS B O 1
ATOM 2360 N N . LEU B 1 141 ? 14.375 8.133 8.586 1 92.38 141 LEU B N 1
ATOM 2361 C CA . LEU B 1 141 ? 13.094 8.383 9.242 1 92.38 141 LEU B CA 1
ATOM 2362 C C . LEU B 1 141 ? 13.141 7.969 10.711 1 92.38 141 LEU B C 1
ATOM 2364 O O . LEU B 1 141 ? 12.656 8.695 11.578 1 92.38 141 LEU B O 1
ATOM 2368 N N . ILE B 1 142 ? 13.641 6.785 10.945 1 89.94 142 ILE B N 1
ATOM 2369 C CA . ILE B 1 142 ? 13.75 6.301 12.312 1 89.94 142 ILE B CA 1
ATOM 2370 C C . ILE B 1 142 ? 14.641 7.242 13.125 1 89.94 142 ILE B C 1
ATOM 2372 O O . ILE B 1 142 ? 14.297 7.609 14.258 1 89.94 142 ILE B O 1
ATOM 2376 N N . GLU B 1 143 ? 15.742 7.641 12.547 1 87.06 143 GLU B N 1
ATOM 2377 C CA . GLU B 1 143 ? 16.703 8.508 13.219 1 87.06 143 GLU B CA 1
ATOM 2378 C C . GLU B 1 143 ? 16.078 9.852 13.578 1 87.06 143 GLU B C 1
ATOM 2380 O O . GLU B 1 143 ? 16.219 10.336 14.695 1 87.06 143 GLU B O 1
ATOM 2385 N N . VAL B 1 144 ? 15.391 10.367 12.727 1 87.12 144 VAL B N 1
ATOM 2386 C CA . VAL B 1 144 ? 14.883 11.727 12.891 1 87.12 144 VAL B CA 1
ATOM 2387 C C . VAL B 1 144 ? 13.648 11.711 13.781 1 87.12 144 VAL B C 1
ATOM 2389 O O . VAL B 1 144 ? 13.445 12.625 14.586 1 87.12 144 VAL B O 1
ATOM 2392 N N . LEU B 1 145 ? 12.828 10.742 13.664 1 86.12 145 LEU B N 1
ATOM 2393 C CA . LEU B 1 145 ? 11.547 10.758 14.352 1 86.12 145 LEU B CA 1
ATOM 2394 C C . LEU B 1 145 ? 11.625 10.008 15.68 1 86.12 145 LEU B C 1
ATOM 2396 O O . LEU B 1 145 ? 10.867 10.297 16.609 1 86.12 145 LEU B O 1
ATOM 2400 N N . HIS B 1 146 ? 12.344 8.992 15.797 1 79.81 146 HIS B N 1
ATOM 2401 C CA . HIS B 1 146 ? 12.414 8.195 17.016 1 79.81 146 HIS B CA 1
ATOM 2402 C C . HIS B 1 146 ? 13.492 8.727 17.953 1 79.81 146 HIS B C 1
ATOM 2404 O O . HIS B 1 146 ? 13.25 8.875 19.156 1 79.81 146 HIS B O 1
ATOM 2410 N N . THR B 1 147 ? 14.695 8.875 17.516 1 65.75 147 THR B N 1
ATOM 2411 C CA . THR B 1 147 ? 15.844 9.148 18.375 1 65.75 147 THR B CA 1
ATOM 2412 C C . THR B 1 147 ? 15.836 10.602 18.844 1 65.75 147 THR B C 1
ATOM 2414 O O . THR B 1 147 ? 16.344 10.914 19.922 1 65.75 147 THR B O 1
ATOM 2417 N N . SER B 1 148 ? 15.328 11.406 17.922 1 56.94 148 SER B N 1
ATOM 2418 C CA . SER B 1 148 ? 15.289 12.789 18.375 1 56.94 148 SER B CA 1
ATOM 2419 C C . SER B 1 148 ? 14.594 12.891 19.734 1 56.94 148 SER B C 1
ATOM 2421 O O . SER B 1 148 ? 14.906 13.781 20.531 1 56.94 148 SER B O 1
ATOM 2423 N N . HIS B 1 149 ? 13.672 11.977 20 1 58.47 149 HIS B N 1
ATOM 2424 C CA . HIS B 1 149 ? 12.914 12.047 21.25 1 58.47 149 HIS B CA 1
ATOM 2425 C C . HIS B 1 149 ? 13.617 11.297 22.375 1 58.47 149 HIS B C 1
ATOM 2427 O O . HIS B 1 149 ? 13.445 11.633 23.547 1 58.47 149 HIS B O 1
ATOM 2433 N N . LYS B 1 150 ? 14.25 10.125 22.047 1 57.19 150 LYS B N 1
ATOM 2434 C CA . LYS B 1 150 ? 14.953 9.438 23.141 1 57.19 150 LYS B CA 1
ATOM 2435 C C . LYS B 1 150 ? 15.953 10.367 23.812 1 57.19 150 LYS B C 1
ATOM 2437 O O . LYS B 1 150 ? 16.109 10.328 25.031 1 57.19 150 LYS B O 1
ATOM 2442 N N . GLU B 1 151 ? 16.609 11.172 23 1 49.66 151 GLU B N 1
ATOM 2443 C CA . GLU B 1 151 ? 17.562 12.07 23.625 1 49.66 151 GLU B CA 1
ATOM 2444 C C . GLU B 1 151 ? 16.859 13.125 24.484 1 49.66 151 GLU B C 1
ATOM 2446 O O . GLU B 1 151 ? 17.359 13.531 25.516 1 49.66 151 GLU B O 1
ATOM 2451 N N . GLU B 1 152 ? 15.719 13.461 24.016 1 47.09 152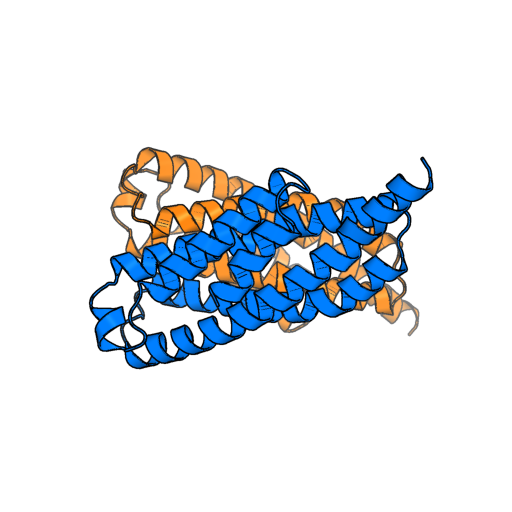 GLU B N 1
ATOM 2452 C CA . GLU B 1 152 ? 15.039 14.492 24.812 1 47.09 152 GLU B CA 1
ATOM 2453 C C . GLU B 1 152 ? 14.516 13.914 26.125 1 47.09 152 GLU B C 1
ATOM 2455 O O . GLU B 1 152 ? 14.547 14.594 27.156 1 47.09 152 GLU B O 1
ATOM 2460 N N . VAL B 1 153 ? 13.984 12.727 26.047 1 48.97 153 VAL B N 1
ATOM 2461 C CA . VAL B 1 153 ? 13.523 12.164 27.312 1 48.97 153 VAL B CA 1
ATOM 2462 C C . VAL B 1 153 ? 14.719 11.93 28.234 1 48.97 153 VAL B C 1
ATOM 2464 O O . VAL B 1 153 ? 14.609 12.094 29.453 1 48.97 153 VAL B O 1
ATOM 2467 N N . ALA B 1 154 ? 15.797 11.547 27.641 1 50.5 154 ALA B N 1
ATOM 2468 C CA . ALA B 1 154 ? 16.953 11.328 28.5 1 50.5 154 ALA B CA 1
ATOM 2469 C C . ALA B 1 154 ? 17.453 12.648 29.078 1 50.5 154 ALA B C 1
ATOM 2471 O O . ALA B 1 154 ? 17.938 12.703 30.219 1 50.5 154 ALA B O 1
ATOM 2472 N N . ALA B 1 155 ? 17.266 13.742 28.406 1 47.47 155 ALA B N 1
ATOM 2473 C CA . ALA B 1 155 ? 17.766 15.023 28.906 1 47.47 155 ALA B CA 1
ATOM 2474 C C . ALA B 1 155 ? 16.844 15.578 30 1 47.47 155 ALA B C 1
ATOM 2476 O O . ALA B 1 155 ? 17.266 16.422 30.797 1 47.47 155 ALA B O 1
ATOM 2477 N N . GLN B 1 156 ? 15.625 15.18 29.906 1 43.75 156 GLN B N 1
ATOM 2478 C CA . GLN B 1 156 ? 14.711 15.75 30.891 1 43.75 156 GLN B CA 1
ATOM 2479 C C . GLN B 1 156 ? 14.703 14.93 32.188 1 43.75 156 GLN B C 1
ATOM 2481 O O . GLN B 1 156 ? 14.133 15.352 33.188 1 43.75 156 GLN B O 1
ATOM 2486 N N . VAL B 1 157 ? 15.383 13.766 32.031 1 44.41 157 VAL B N 1
ATOM 2487 C CA . VAL B 1 157 ? 15.547 13.109 33.312 1 44.41 157 VAL B CA 1
ATOM 2488 C C . VAL B 1 157 ? 16.906 13.477 33.906 1 44.41 157 VAL B C 1
ATOM 2490 O O . VAL B 1 157 ? 17.891 13.594 33.188 1 44.41 157 VAL B O 1
#

Secondary structure (DSSP, 8-state):
-HHHHHHHHHHHTTS-HHHHHHHHHHHHHHHHHHHS-SSHHHHHHTHHHHHHHHHHHHHHHHHIIIIIHHHHHHHHHHTT-HHHHHHHHHHHHHHHHHHHHHHHHHHHHHTT-TT-HHHHHHHHHHHHHHHHHHHHHHHHHHIIIIIHHHHHHHHH-/-HHHHHHHHHHHTTS-HHHHHHHHHHHHHHHHHHHS-SSHHHHHHTHHHHHHHHHHHHHHHHHIIIIIHHHHHHHHHHTT-HHHHHHHHHHHHHHHHHHHHHHHHHHHHHTT-TT-HHHHHHHHHHHHHHHHHHHHHHHHHHIIIIIHHHHHHHHH-

Radius of gyration: 20.83 Å; Cα contacts (8 Å, |Δi|>4): 304; chains: 2; bounding box: 50×58×54 Å

Sequence (314 aa):
MLESCQNAQERWGGVNKLIDRWLQSRLELIEAYDALGDTPEALAADREGLQNFCGILVDYVSAGHFEVYEQLGDEARAFNDERGLELADTIYPRLDVITKFALTFNDRCDKGDCSDAAVVAKEFNQLGQLLHERFELEDCLIEVLHTSHKEEVAAQVMLESCQNAQERWGGVNKLIDRWLQSRLELIEAYDALGDTPEALAADREGLQNFCGILVDYVSAGHFEVYEQLGDEARAFNDERGLELADTIYPRLDVITKFALTFNDRCDKGDCSDAAVVAKEFNQLGQLLHERFELEDCLIEVLHTSHKEEVAAQV

Solvent-accessible surface area (backbone atoms only — not comparable to full-atom values): 16527 Å² total; per-residue (Å²): 106,59,68,64,47,57,48,42,45,70,70,51,44,79,75,42,73,66,58,36,52,52,49,49,42,50,48,52,37,46,51,43,53,68,69,42,56,79,41,32,67,48,43,64,72,32,53,67,58,51,44,51,39,42,42,45,46,52,52,44,56,47,43,40,67,71,43,49,50,49,52,36,50,50,50,18,57,75,67,65,34,58,68,35,52,53,53,42,62,69,47,48,60,59,50,46,54,50,49,51,53,52,53,50,52,42,41,42,60,64,67,55,60,50,73,44,29,62,58,48,25,53,50,50,52,51,48,52,55,47,50,47,53,46,52,54,54,49,51,50,45,47,48,44,27,48,48,58,45,54,54,47,57,54,65,74,96,107,63,66,63,44,56,50,42,45,70,72,51,46,80,73,41,71,66,58,36,53,51,49,51,41,48,45,51,38,48,52,44,53,68,72,42,56,80,41,31,67,45,44,64,72,34,54,67,59,51,44,50,38,41,42,46,46,51,52,45,57,46,44,40,66,71,42,50,51,49,52,37,50,50,51,20,57,76,67,66,34,58,68,36,52,52,54,43,62,68,48,49,60,59,49,46,55,50,48,51,51,52,52,50,53,40,40,42,59,64,68,55,61,51,73,45,29,61,58,47,24,53,51,50,54,51,48,52,54,48,49,49,53,47,51,54,53,50,51,50,44,47,49,45,27,48,46,58,47,54,55,48,57,54,67,75,95

Nearest PDB structures (foldseek):
  5l0j-assembly1_B  TM=4.795E-01  e=1.783E+00  Homo sapiens
  8gl3-assembly1_A  TM=5.755E-01  e=9.878E-01  synthetic construct
  5l0j-assembly1_B  TM=4.798E-01  e=1.785E+00  Homo sapiens

pLDDT: mean 84.97, std 13.51, range [43.75, 97.31]

Foldseek 3Di:
DLVLLVVLCVVCNPLDPLVNVLSVLVNVLVVLLVVQDLALVRCVVCLVSVLVSLVSLCVNLCSVVPPVLVVLVVQQVVVPVPVLVVVLVVLVVLSVVLVVLSVVLSVCSVVVVCVPSHVNSVSSVVNVVSSVVNSVSVSVSCCSRRVVVVVVVVVVD/DLVLLVVLCVVCNPLDPLVNVLSVLVNVLVVLLVVQDLALVRCVVCLVSVLVSLVSLCVNLCSVVPPVLVVLVVQCVVVPVPVLVVVLVVLVVLSVVLVVLSVVLSVCSVVVVCVPSHVNSVSSVVNVVSSVVNSVSVSVSCCSRRVVVVVVVVVVD